Protein 2X1O (pdb70)

CATH classification: 2.60.40.10

Radius of gyration: 18.97 Å; Cα contacts (8 Å, |Δi|>4): 632; chains: 2; bounding box: 46×36×52 Å

Sequence (240 aa):
VQLQESGGGLVQAGGSLRLSCAAAGRNLRMYRMGWFRQAPGKEREFVGTMVWSSDTIYYADSVKGRFIISRDNAKNTVYLQMNSLKPEDTAVYYCAAGAGWAGTMTDYNYWGQGTQVTVSVQLQESGGGLVQAGGSLRLSCAAAGRNLRMYRMGWFRQAPGKEREFVGTMVWSSDTIYYADSVKGRFIISRDNAKNTVYLQMNSLKPEDTAVYYCAAGAGWAGTMTDYNYWGQGTQVTVS

Structure (mmCIF, N/CA/C/O backbone):
data_2X1O
#
_entry.id   2X1O
#
_cell.length_a   60.393
_cell.length_b   60.393
_cell.length_c   78.242
_cell.angle_alpha   90.00
_cell.angle_beta   90.00
_cell.angle_gamma   120.00
#
_symmetry.space_group_name_H-M   'P 31'
#
loop_
_entity.id
_entity.type
_entity.pdbx_description
1 polymer 'GELSOLIN NANOBODY'
2 water water
#
loop_
_atom_site.group_PDB
_atom_site.id
_atom_site.type_symbol
_atom_site.label_atom_id
_atom_site.label_alt_id
_atom_site.label_comp_id
_atom_site.label_asym_id
_atom_site.label_entity_id
_atom_site.label_seq_id
_atom_site.pdbx_PDB_ins_code
_atom_site.Cartn_x
_atom_site.Cartn_y
_atom_site.Cartn_z
_atom_site.occupancy
_atom_site.B_iso_or_equiv
_atom_site.auth_seq_id
_atom_site.auth_comp_id
_atom_site.auth_asym_id
_atom_site.auth_atom_id
_atom_site.pdbx_PDB_model_num
ATOM 1 N N . VAL A 1 2 ? 7.000 34.927 -1.610 1.00 14.68 2 VAL A N 1
ATOM 2 C CA . VAL A 1 2 ? 6.366 34.091 -0.553 1.00 14.47 2 VAL A CA 1
ATOM 3 C C . VAL A 1 2 ? 5.743 35.014 0.492 1.00 14.32 2 VAL A C 1
ATOM 4 O O . VAL A 1 2 ? 6.344 36.022 0.883 1.00 14.60 2 VAL A O 1
ATOM 8 N N . GLN A 1 3 ? 4.537 34.672 0.934 1.00 13.53 3 GLN A N 1
ATOM 9 C CA . GLN A 1 3 ? 3.847 35.398 2.000 1.00 13.95 3 GLN A CA 1
ATOM 10 C C . GLN A 1 3 ? 3.689 34.455 3.184 1.00 12.51 3 GLN A C 1
ATOM 11 O O . GLN A 1 3 ? 3.370 33.279 3.002 1.00 12.30 3 GLN A O 1
ATOM 17 N N . LEU A 1 4 ? 3.931 34.968 4.384 1.00 12.28 4 LEU A N 1
ATOM 18 C CA . LEU A 1 4 ? 3.953 34.141 5.593 1.00 12.16 4 LEU A CA 1
ATOM 19 C C . LEU A 1 4 ? 3.196 34.825 6.705 1.00 12.15 4 LEU A C 1
ATOM 20 O O . LEU A 1 4 ? 3.202 36.054 6.788 1.00 12.83 4 LEU A O 1
ATOM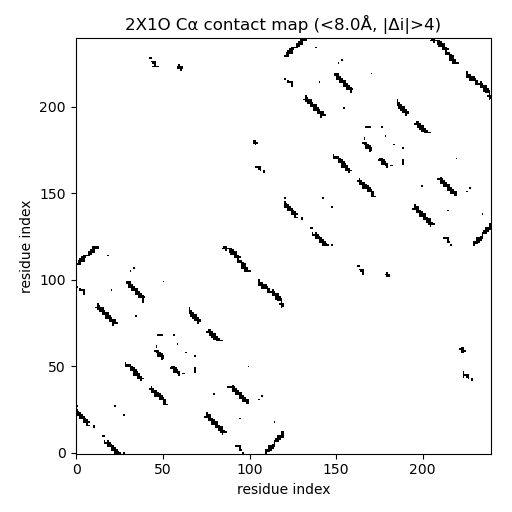 25 N N . GLN A 1 5 ? 2.565 34.034 7.570 1.00 11.42 5 GLN A N 1
ATOM 26 C CA . GLN A 1 5 ? 1.925 34.575 8.764 1.00 12.47 5 GLN A CA 1
ATOM 27 C C . GLN A 1 5 ? 1.987 33.585 9.908 1.00 12.07 5 GLN A C 1
ATOM 28 O O . GLN A 1 5 ? 1.536 32.446 9.784 1.00 12.63 5 GLN A O 1
ATOM 34 N N . GLU A 1 6 ? 2.545 34.033 11.026 1.00 11.59 6 GLU A N 1
ATOM 35 C CA . GLU A 1 6 ? 2.660 33.218 12.230 1.00 12.02 6 GLU A CA 1
ATOM 36 C C . GLU A 1 6 ? 1.449 33.422 13.126 1.00 12.23 6 GLU A C 1
ATOM 37 O O . GLU A 1 6 ? 0.832 34.495 13.136 1.00 12.97 6 GLU A O 1
ATOM 43 N N . SER A 1 7 ? 1.149 32.403 13.919 1.00 12.19 7 SER A N 1
ATOM 44 C CA . SER A 1 7 ? 0.097 32.481 14.918 1.00 12.71 7 SER A CA 1
ATOM 45 C C . SER A 1 7 ? 0.399 31.517 16.043 1.00 12.11 7 SER A C 1
ATOM 46 O O . SER A 1 7 ? 1.261 30.644 15.913 1.00 12.23 7 SER A O 1
ATOM 49 N N . GLY A 1 8 ? -0.292 31.695 17.164 1.00 12.05 8 GLY A N 1
ATOM 50 C CA . GLY A 1 8 ? -0.213 30.742 18.263 1.00 12.57 8 GLY A CA 1
ATOM 51 C C . GLY A 1 8 ? 0.494 31.254 19.500 1.00 12.72 8 GLY A C 1
ATOM 52 O O . GLY A 1 8 ? 0.524 30.575 20.523 1.00 13.41 8 GLY A O 1
ATOM 53 N N . GLY A 1 9 ? 1.053 32.456 19.422 1.00 12.66 9 GLY A N 1
ATOM 54 C CA . GLY A 1 9 ? 1.768 33.035 20.549 1.00 12.94 9 GLY A CA 1
ATOM 55 C C . GLY A 1 9 ? 0.875 33.313 21.746 1.00 13.22 9 GLY A C 1
ATOM 56 O O . GLY A 1 9 ? -0.348 33.456 21.619 1.00 14.56 9 GLY A O 1
ATOM 57 N N . GLY A 1 10 ? 1.490 33.386 22.916 1.00 12.33 10 GLY A N 1
ATOM 58 C CA . GLY A 1 10 ? 0.780 33.727 24.140 1.00 13.29 10 GLY A CA 1
ATOM 59 C C . GLY A 1 10 ? 1.660 33.590 25.355 1.00 13.30 10 GLY A C 1
ATOM 60 O O . GLY A 1 10 ? 2.887 33.515 25.251 1.00 12.60 10 GLY A O 1
ATOM 61 N N . LEU A 1 11 ? 1.014 33.563 26.510 1.00 13.69 11 LEU A N 1
ATOM 62 C CA . LEU A 1 11 ? 1.691 33.464 27.780 1.00 14.39 11 LEU A CA 1
ATOM 63 C C . LEU A 1 11 ? 1.616 32.020 28.264 1.00 15.22 11 LEU A C 1
ATOM 64 O O . LEU A 1 11 ? 0.527 31.444 28.331 1.00 16.73 11 LEU A O 1
ATOM 69 N N . VAL A 1 12 ? 2.763 31.445 28.610 1.00 16.03 12 VAL A N 1
ATOM 70 C CA . VAL A 1 12 ? 2.829 30.057 29.066 1.00 17.85 12 VAL A CA 1
ATOM 71 C C . VAL A 1 12 ? 3.759 29.953 30.271 1.00 18.03 12 VAL A C 1
ATOM 72 O O . VAL A 1 12 ? 4.674 30.761 30.424 1.00 17.98 12 VAL A O 1
ATOM 76 N N . GLN A 1 13 ? 3.520 28.969 31.136 1.00 18.73 13 GLN A N 1
ATOM 77 C CA . GLN A 1 13 ? 4.385 28.763 32.298 1.00 20.37 13 GLN A CA 1
ATOM 78 C C . GLN A 1 13 ? 5.616 27.909 31.962 1.00 19.66 13 GLN A C 1
ATOM 79 O O . GLN A 1 13 ? 5.574 27.059 31.066 1.00 19.26 13 GLN A O 1
ATOM 85 N N . ALA A 1 14 ? 6.712 28.155 32.680 1.00 19.84 14 ALA A N 1
ATOM 86 C CA . ALA A 1 14 ? 7.930 27.360 32.551 1.00 20.26 14 ALA A CA 1
ATOM 87 C C . ALA A 1 14 ? 7.603 25.881 32.706 1.00 20.37 14 ALA A C 1
ATOM 88 O O . ALA A 1 14 ? 6.800 25.496 33.569 1.00 20.68 14 ALA A O 1
ATOM 90 N N . GLY A 1 15 ? 8.211 25.071 31.844 1.00 20.14 15 GLY A N 1
ATOM 91 C CA . GLY A 1 15 ? 7.985 23.635 31.826 1.00 20.49 15 GLY A CA 1
ATOM 92 C C . GLY A 1 15 ? 6.844 23.245 30.914 1.00 20.21 15 GLY A C 1
ATOM 93 O O . GLY A 1 15 ? 6.671 22.069 30.606 1.00 20.75 15 GLY A O 1
ATOM 94 N N . GLY A 1 16 ? 6.068 24.235 30.471 1.00 20.09 16 GLY A N 1
ATOM 95 C CA . GLY A 1 16 ? 4.906 23.996 29.620 1.00 19.84 16 GLY A CA 1
ATOM 96 C C . GLY A 1 16 ? 5.233 23.771 28.153 1.00 19.44 16 GLY A C 1
ATOM 97 O O . GLY A 1 16 ? 6.393 23.619 27.772 1.00 20.14 16 GLY A O 1
ATOM 98 N N . SER A 1 17 ? 4.190 23.761 27.330 1.00 18.95 17 SER A N 1
ATOM 99 C CA . SER A 1 17 ? 4.338 23.566 25.894 1.00 18.32 17 SER A CA 1
ATOM 100 C C . SER A 1 17 ? 3.396 24.499 25.135 1.00 17.46 17 SER A C 1
ATOM 101 O O . SER A 1 17 ? 2.385 24.955 25.670 1.00 17.39 17 SER A O 1
ATOM 104 N N . LEU A 1 18 ? 3.749 24.789 23.888 1.00 15.69 18 LEU A N 1
ATOM 105 C CA . LEU A 1 18 ? 2.949 25.667 23.046 1.00 15.73 18 LEU A CA 1
ATOM 106 C C . LEU A 1 18 ? 3.283 25.356 21.602 1.00 15.17 18 LEU A C 1
ATOM 107 O O . LEU A 1 18 ? 4.442 25.114 21.290 1.00 16.02 18 LEU A O 1
ATOM 112 N N . ARG A 1 19 ? 2.287 25.370 20.725 1.00 14.31 19 ARG A N 1
ATOM 113 C CA . ARG A 1 19 ? 2.526 25.145 19.299 1.00 14.46 19 ARG A CA 1
ATOM 114 C C . ARG A 1 19 ? 2.288 26.420 18.491 1.00 13.67 19 ARG A C 1
ATOM 115 O O . ARG A 1 19 ? 1.194 26.984 18.536 1.00 14.14 19 ARG A O 1
ATOM 123 N N . LEU A 1 20 ? 3.305 26.849 17.737 1.00 12.56 20 LEU A N 1
ATOM 124 C CA . LEU A 1 20 ? 3.173 27.981 16.813 1.00 12.09 20 LEU A CA 1
ATOM 125 C C . LEU A 1 20 ? 2.937 27.441 15.414 1.00 11.87 20 LEU A C 1
ATOM 126 O O . LEU A 1 20 ? 3.405 26.348 15.078 1.00 12.63 20 LEU A O 1
ATOM 131 N N . SER A 1 21 ? 2.217 28.209 14.598 1.00 11.97 21 SER A N 1
ATOM 132 C CA . SER A 1 21 ? 2.010 27.835 13.212 1.00 13.16 21 SER A CA 1
ATOM 133 C C . SER A 1 21 ? 2.507 28.939 12.297 1.00 12.54 21 SER A C 1
ATOM 134 O O . SER A 1 21 ? 2.507 30.117 12.671 1.00 12.50 21 SER A O 1
ATOM 137 N N . CYS A 1 22 ? 2.916 28.550 11.102 1.00 12.57 22 CYS A N 1
ATOM 138 C CA . CYS A 1 22 ? 3.327 29.500 10.082 1.00 12.10 22 CYS A CA 1
ATOM 139 C C . CYS A 1 22 ? 2.655 29.076 8.779 1.00 11.61 22 CYS A C 1
ATOM 140 O O . CYS A 1 22 ? 3.030 28.061 8.202 1.00 12.35 22 CYS A O 1
ATOM 143 N N . ALA A 1 23 ? 1.652 29.836 8.343 1.00 11.37 23 ALA A N 1
ATOM 144 C CA . ALA A 1 23 ? 0.983 29.562 7.073 1.00 11.70 23 ALA A CA 1
ATOM 145 C C . ALA A 1 23 ? 1.735 30.297 5.972 1.00 11.89 23 ALA A C 1
ATOM 146 O O . ALA A 1 23 ? 2.150 31.441 6.167 1.00 11.74 23 ALA A O 1
ATOM 148 N N . ALA A 1 24 ? 1.912 29.642 4.830 1.00 11.58 24 ALA A N 1
ATOM 149 C CA . ALA A 1 24 ? 2.765 30.151 3.771 1.00 11.75 24 ALA A CA 1
ATOM 150 C C . ALA A 1 24 ? 2.077 30.022 2.428 1.00 12.13 24 ALA A C 1
ATOM 151 O O . ALA A 1 24 ? 1.387 29.027 2.172 1.00 12.08 24 ALA A O 1
ATOM 153 N N . ALA A 1 25 ? 2.268 31.025 1.577 1.00 12.70 25 ALA A N 1
ATOM 154 C CA . ALA A 1 25 ? 1.804 30.968 0.197 1.00 13.11 25 ALA A CA 1
ATOM 155 C C . ALA A 1 25 ? 2.907 31.486 -0.707 1.00 14.64 25 ALA A C 1
ATOM 156 O O . ALA A 1 25 ? 3.677 32.364 -0.317 1.00 16.34 25 ALA A O 1
ATOM 158 N N . GLY A 1 26 ? 2.997 30.960 -1.920 1.00 15.36 26 GLY A N 1
ATOM 159 C CA . GLY A 1 26 ? 3.903 31.554 -2.880 1.00 16.97 26 GLY A CA 1
ATOM 160 C C . GLY A 1 26 ? 4.103 30.697 -4.087 1.00 18.11 26 GLY A C 1
ATOM 161 O O . GLY A 1 26 ? 3.851 29.493 -4.050 1.00 18.13 26 GLY A O 1
ATOM 162 N N . ARG A 1 27 ? 4.555 31.341 -5.163 1.00 19.16 27 ARG A N 1
ATOM 163 C CA . ARG A 1 27 ? 4.956 30.636 -6.370 1.00 20.30 27 ARG A CA 1
ATOM 164 C C . ARG A 1 27 ? 6.161 29.797 -6.003 1.00 19.40 27 ARG A C 1
ATOM 165 O O . ARG A 1 27 ? 7.136 30.307 -5.422 1.00 19.55 27 ARG A O 1
ATOM 173 N N . ASN A 1 28 ? 6.070 28.506 -6.308 1.00 18.49 28 ASN A N 1
ATOM 174 C CA . ASN A 1 28 ? 7.152 27.555 -6.093 1.00 18.03 28 ASN A CA 1
ATOM 175 C C . ASN A 1 28 ? 7.542 27.453 -4.626 1.00 17.16 28 ASN A C 1
ATOM 176 O O . ASN A 1 28 ? 8.714 27.286 -4.300 1.00 16.21 28 ASN A O 1
ATOM 181 N N . LEU A 1 29 ? 6.543 27.520 -3.745 1.00 16.62 29 LEU A N 1
ATOM 182 C CA . LEU A 1 29 ? 6.773 27.471 -2.303 1.00 16.41 29 LEU A CA 1
ATOM 183 C C . LEU A 1 29 ? 7.670 26.307 -1.876 1.00 16.78 29 LEU A C 1
ATOM 184 O O . LEU A 1 29 ? 8.530 26.460 -1.002 1.00 15.83 29 LEU A O 1
ATOM 189 N N . ARG A 1 30 ? 7.477 25.141 -2.492 1.00 17.17 30 ARG A N 1
ATOM 190 C CA . ARG A 1 30 ? 8.189 23.941 -2.060 1.00 18.48 30 ARG A CA 1
ATOM 191 C C . ARG A 1 30 ? 9.666 23.901 -2.463 1.00 18.23 30 ARG A C 1
ATOM 192 O O . ARG A 1 30 ? 10.402 23.006 -2.062 1.00 18.70 30 ARG A O 1
ATOM 200 N N . MET A 1 31 ? 10.099 24.910 -3.214 1.00 18.12 31 MET A N 1
ATOM 201 C CA . MET A 1 31 ? 11.511 25.100 -3.526 1.00 19.37 31 MET A CA 1
ATOM 202 C C . MET A 1 31 ? 12.223 25.997 -2.505 1.00 17.33 31 MET A C 1
ATOM 203 O O . MET A 1 31 ? 13.435 26.224 -2.608 1.00 18.41 31 MET A O 1
ATOM 208 N N . TYR A 1 32 ? 11.471 26.504 -1.528 1.00 15.66 32 TYR A N 1
ATOM 209 C CA . TYR A 1 32 ? 12.030 27.371 -0.491 1.00 14.38 32 TYR A CA 1
ATOM 210 C C . TYR A 1 32 ? 12.350 26.565 0.752 1.00 14.12 32 TYR A C 1
ATOM 211 O O . TYR A 1 32 ? 11.602 25.670 1.139 1.00 14.58 32 TYR A O 1
ATOM 220 N N . ARG A 1 33 ? 13.464 26.906 1.378 1.00 13.42 33 ARG A N 1
ATOM 221 C CA . ARG A 1 33 ? 13.767 26.458 2.722 1.00 13.62 33 ARG A CA 1
ATOM 222 C C . ARG A 1 33 ? 13.056 27.383 3.705 1.00 13.00 33 ARG A C 1
ATOM 223 O O . ARG A 1 33 ? 13.053 28.611 3.528 1.00 12.29 33 ARG A O 1
ATOM 231 N N . MET A 1 34 ? 12.440 26.790 4.721 1.00 12.18 34 MET A N 1
ATOM 232 C CA . MET A 1 34 ? 11.683 27.521 5.725 1.00 12.59 34 MET A CA 1
ATOM 233 C C . MET A 1 34 ? 12.475 27.553 7.010 1.00 12.47 34 MET A C 1
ATOM 234 O O . MET A 1 34 ? 13.102 26.566 7.394 1.00 13.65 34 MET A O 1
ATOM 239 N N . GLY A 1 35 ? 12.478 28.693 7.678 1.00 11.44 35 GLY A N 1
ATOM 240 C CA . GLY A 1 35 ? 13.174 28.827 8.935 1.00 11.43 35 GLY A CA 1
ATOM 241 C C . GLY A 1 35 ? 12.315 29.440 10.023 1.00 10.93 35 GLY A C 1
ATOM 242 O O . GLY A 1 35 ? 11.423 30.243 9.746 1.00 12.17 35 GLY A O 1
ATOM 243 N N . TRP A 1 36 ? 12.579 29.045 11.259 1.00 10.51 36 TRP A N 1
ATOM 244 C CA . TRP A 1 36 ? 12.064 29.738 12.432 1.00 10.05 36 TRP A CA 1
ATOM 245 C C . TRP A 1 36 ? 13.215 30.496 13.060 1.00 9.77 36 TRP A C 1
ATOM 246 O O . TRP A 1 36 ? 14.350 29.970 13.162 1.00 9.81 36 TRP A O 1
ATOM 257 N N . PHE A 1 37 ? 12.910 31.727 13.478 1.00 9.34 37 PHE A N 1
ATOM 258 C CA . PHE A 1 37 ? 13.851 32.641 14.124 1.00 9.18 37 PHE A CA 1
ATOM 259 C C . PHE A 1 37 ? 13.175 33.237 15.345 1.00 9.60 37 PHE A C 1
ATOM 260 O O . PHE A 1 37 ? 11.954 33.147 15.476 1.00 9.56 37 PHE A O 1
ATOM 268 N N . ARG A 1 38 ? 13.930 33.859 16.233 1.00 9.83 38 ARG A N 1
ATOM 269 C CA . ARG A 1 38 ? 13.324 34.534 17.373 1.00 10.27 38 ARG A CA 1
ATOM 270 C C . ARG A 1 38 ? 14.157 35.705 17.827 1.00 10.63 38 ARG A C 1
ATOM 271 O O . ARG A 1 38 ? 15.374 35.720 17.648 1.00 10.48 38 ARG A O 1
ATOM 279 N N . GLN A 1 39 ? 13.492 36.695 18.399 1.00 10.47 39 GLN A N 1
ATOM 280 C CA . GLN A 1 39 ? 14.179 37.842 18.975 1.00 10.86 39 GLN A CA 1
ATOM 281 C C . GLN A 1 39 ? 13.626 38.123 20.362 1.00 11.48 39 GLN A C 1
ATOM 282 O O . GLN A 1 39 ? 12.452 38.495 20.510 1.00 11.94 39 GLN A O 1
ATOM 288 N N . ALA A 1 40 ? 14.467 37.921 21.371 1.00 12.19 40 ALA A N 1
ATOM 289 C CA . ALA A 1 40 ? 14.129 38.289 22.744 1.00 13.39 40 ALA A CA 1
ATOM 290 C C . ALA A 1 40 ? 14.228 39.812 22.884 1.00 14.70 40 ALA A C 1
ATOM 291 O O . ALA A 1 40 ? 15.013 40.437 22.178 1.00 15.38 40 ALA A O 1
ATOM 293 N N . PRO A 1 41 ? 13.432 40.425 23.778 1.00 16.20 41 PRO A N 1
ATOM 294 C CA . PRO A 1 41 ? 13.455 41.887 23.907 1.00 17.43 41 PRO A CA 1
ATOM 295 C C . PRO A 1 41 ? 14.853 42.408 24.204 1.00 18.43 41 PRO A C 1
ATOM 296 O O . PRO A 1 41 ? 15.510 41.924 25.130 1.00 19.17 41 PRO A O 1
ATOM 300 N N . GLY A 1 42 ? 15.309 43.348 23.380 1.00 19.27 42 GLY A N 1
ATOM 301 C CA . GLY A 1 42 ? 16.622 43.968 23.557 1.00 19.62 42 GLY A CA 1
ATOM 302 C C . GLY A 1 42 ? 17.807 43.166 23.044 1.00 19.34 42 GLY A C 1
ATOM 303 O O . GLY A 1 42 ? 18.948 43.627 23.140 1.00 20.34 42 GLY A O 1
ATOM 304 N N . LYS A 1 43 ? 17.547 41.977 22.495 1.00 18.08 43 LYS A N 1
ATOM 305 C CA . LYS A 1 43 ? 18.603 41.085 22.009 1.00 17.31 43 LYS A CA 1
ATOM 306 C C . LYS A 1 43 ? 18.603 40.972 20.485 1.00 15.40 43 LYS A C 1
ATOM 307 O O . LYS A 1 43 ? 17.658 41.386 19.815 1.00 15.09 43 LYS A O 1
ATOM 313 N N . GLU A 1 44 ? 19.686 40.428 19.946 1.00 13.75 44 GLU A N 1
ATOM 314 C CA . GLU A 1 44 ? 19.772 40.119 18.526 1.00 12.83 44 GLU A CA 1
ATOM 315 C C . GLU A 1 44 ? 18.847 38.966 18.160 1.00 12.14 44 GLU A C 1
ATOM 316 O O . GLU A 1 44 ? 18.637 38.054 18.953 1.00 12.80 44 GLU A O 1
ATOM 322 N N . ARG A 1 45 ? 18.286 39.035 16.964 1.00 10.98 45 ARG A N 1
ATOM 323 C CA . ARG A 1 45 ? 17.470 37.948 16.450 1.00 11.39 45 ARG A CA 1
ATOM 324 C C . ARG A 1 45 ? 18.384 36.759 16.215 1.00 11.63 45 ARG A C 1
ATOM 325 O O . ARG A 1 45 ? 19.567 36.925 15.874 1.00 11.87 45 ARG A O 1
ATOM 333 N N . GLU A 1 46 ? 17.858 35.558 16.408 1.00 11.49 46 GLU A N 1
ATOM 334 C CA . GLU A 1 46 ? 18.660 34.360 16.236 1.00 12.48 46 GLU A CA 1
ATOM 335 C C . GLU A 1 46 ? 17.872 33.250 15.555 1.00 11.93 46 GLU A C 1
ATOM 336 O O . GLU A 1 46 ? 16.650 33.199 15.596 1.00 11.27 46 GLU A O 1
ATOM 342 N N . PHE A 1 47 ? 18.600 32.352 14.925 1.00 11.73 47 PHE A N 1
ATOM 343 C CA . PHE A 1 47 ? 18.055 31.177 14.302 1.00 13.01 47 PHE A CA 1
ATOM 344 C C . PHE A 1 47 ? 17.500 30.193 15.348 1.00 12.81 47 PHE A C 1
ATOM 345 O O . PHE A 1 47 ? 18.069 30.032 16.439 1.00 13.52 47 PHE A O 1
ATOM 353 N N . VAL A 1 48 ? 16.388 29.549 14.999 1.00 12.38 48 VAL A N 1
ATOM 354 C CA . VAL A 1 48 ? 15.772 28.500 15.826 1.00 12.20 48 VAL A CA 1
ATOM 355 C C . VAL A 1 48 ? 15.863 27.142 15.129 1.00 11.54 48 VAL A C 1
ATOM 356 O O . VAL A 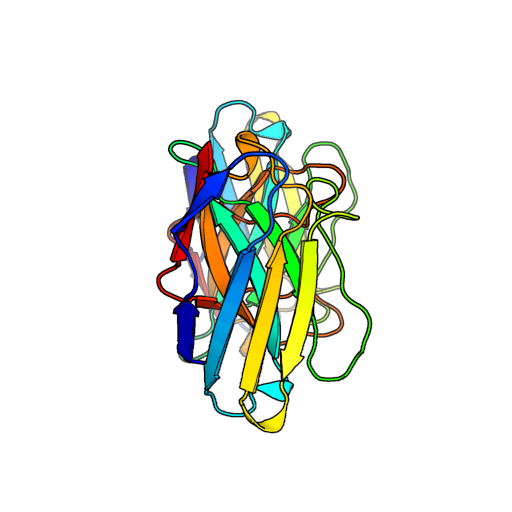1 48 ? 16.364 26.168 15.710 1.00 11.70 48 VAL A O 1
ATOM 360 N N . GLY A 1 49 ? 15.412 27.069 13.885 1.00 10.75 49 GLY A N 1
ATOM 361 C CA . GLY A 1 49 ? 15.508 25.811 13.147 1.00 11.34 49 GLY A CA 1
ATOM 362 C C . GLY A 1 49 ? 15.087 25.984 11.710 1.00 11.78 49 GLY A C 1
ATOM 363 O O . GLY A 1 49 ? 14.533 27.026 11.339 1.00 11.40 49 GLY A O 1
ATOM 364 N N . THR A 1 50 ? 15.348 24.971 10.891 1.00 12.59 50 THR A N 1
ATOM 365 C CA . THR A 1 50 ? 15.060 25.022 9.468 1.00 13.82 50 THR A CA 1
ATOM 366 C C . THR A 1 50 ? 14.576 23.682 8.912 1.00 14.42 50 THR A C 1
ATOM 367 O O . THR A 1 50 ? 14.981 22.598 9.373 1.00 14.34 50 THR A O 1
ATOM 371 N N . MET A 1 51 ? 13.698 23.774 7.925 1.00 15.08 51 MET A N 1
ATOM 372 C CA . MET A 1 51 ? 13.209 22.599 7.220 1.00 17.72 51 MET A CA 1
ATOM 373 C C . MET A 1 51 ? 13.120 22.874 5.726 1.00 16.90 51 MET A C 1
ATOM 374 O O . MET A 1 51 ? 13.035 24.030 5.301 1.00 15.65 51 MET A O 1
ATOM 379 N N . VAL A 1 52 ? 13.172 21.812 4.930 1.00 17.23 52 VAL A N 1
ATOM 380 C CA . VAL A 1 52 ? 12.833 21.886 3.512 1.00 18.89 52 VAL A CA 1
ATOM 381 C C . VAL A 1 52 ? 11.638 20.987 3.252 1.00 19.05 52 VAL A C 1
ATOM 382 O O . VAL A 1 52 ? 11.467 19.959 3.920 1.00 19.70 52 VAL A O 1
ATOM 386 N N . TRP A 1 53 ? 10.798 21.384 2.302 1.00 19.52 53 TRP A N 1
ATOM 387 C CA . TRP A 1 53 ? 9.559 20.667 2.012 1.00 20.28 53 TRP A CA 1
ATOM 388 C C . TRP A 1 53 ? 9.802 19.252 1.457 1.00 21.66 53 TRP A C 1
ATOM 389 O O . TRP A 1 53 ? 8.908 18.409 1.499 1.00 22.38 53 TRP A O 1
ATOM 400 N N . SER A 1 54 ? 11.022 18.998 0.993 1.00 22.87 54 SER A N 1
ATOM 401 C CA . SER A 1 54 ? 11.372 17.756 0.295 1.00 24.74 54 SER A CA 1
ATOM 402 C C . SER A 1 54 ? 12.005 16.688 1.195 1.00 25.41 54 SER A C 1
ATOM 403 O O . SER A 1 54 ? 12.304 15.577 0.738 1.00 26.16 54 SER A O 1
ATOM 406 N N . SER A 1 55 ? 12.204 17.023 2.466 1.00 25.97 55 SER A N 1
ATOM 407 C CA . SER A 1 55 ? 12.931 16.162 3.392 1.00 26.28 55 SER A CA 1
ATOM 408 C C . SER A 1 55 ? 12.269 16.130 4.763 1.00 26.26 55 SER A C 1
ATOM 409 O O . SER A 1 55 ? 11.551 17.062 5.142 1.00 26.12 55 SER A O 1
ATOM 412 N N . ASP A 1 56 ? 12.524 15.054 5.504 1.00 26.13 56 ASP A N 1
ATOM 413 C CA . ASP A 1 56 ? 12.024 14.908 6.866 1.00 26.52 56 ASP A CA 1
ATOM 414 C C . ASP A 1 56 ? 13.016 15.453 7.896 1.00 26.11 56 ASP A C 1
ATOM 415 O O . ASP A 1 56 ? 12.658 15.631 9.065 1.00 26.56 56 ASP A O 1
ATOM 420 N N . THR A 1 57 ? 14.254 15.702 7.460 1.00 25.69 57 THR A N 1
ATOM 421 C CA . THR A 1 57 ? 15.329 16.128 8.356 1.00 25.27 57 THR A CA 1
ATOM 422 C C . THR A 1 57 ? 15.326 17.630 8.619 1.00 23.99 57 THR A C 1
ATOM 423 O O . THR A 1 57 ? 15.326 18.456 7.702 1.00 23.73 57 THR A O 1
ATOM 427 N N . ILE A 1 58 ? 15.316 17.951 9.901 1.00 22.44 58 ILE A N 1
ATOM 428 C CA . ILE A 1 58 ? 15.264 19.324 10.367 1.00 21.14 58 ILE A CA 1
ATOM 429 C C . ILE A 1 58 ? 16.581 19.633 11.056 1.00 20.41 58 ILE A C 1
ATOM 430 O O . ILE A 1 58 ? 17.168 18.754 11.692 1.00 20.30 58 ILE A O 1
ATOM 435 N N . TYR A 1 59 ? 17.056 20.871 10.920 1.00 18.89 59 TYR A N 1
ATOM 436 C CA . TYR A 1 59 ? 18.216 21.321 11.679 1.00 18.24 59 TYR A CA 1
ATOM 437 C C . TYR A 1 59 ? 17.795 22.340 12.740 1.00 17.07 59 TYR A C 1
ATOM 438 O O . TYR A 1 59 ? 16.967 23.216 12.471 1.00 16.34 59 TYR A O 1
ATOM 447 N N . TYR A 1 60 ? 18.361 22.215 13.935 1.00 15.75 60 TYR A N 1
ATOM 448 C CA . TYR A 1 60 ? 18.009 23.059 15.074 1.00 15.31 60 TYR A CA 1
ATOM 449 C C . TYR A 1 60 ? 19.215 23.770 15.646 1.00 15.65 60 TYR A C 1
ATOM 450 O O . TYR A 1 60 ? 20.314 23.203 15.705 1.00 15.86 60 TYR A O 1
ATOM 459 N N . ALA A 1 61 ? 18.999 24.991 16.119 1.00 15.24 61 ALA A N 1
ATOM 460 C CA . ALA A 1 61 ? 19.946 25.664 17.002 1.00 15.68 61 ALA A CA 1
ATOM 461 C C . ALA A 1 61 ? 20.161 24.817 18.254 1.00 16.47 61 ALA A C 1
ATOM 462 O O . ALA A 1 61 ? 19.207 24.215 18.758 1.00 15.59 61 ALA A O 1
ATOM 464 N N . ASP A 1 62 ? 21.393 24.790 18.768 1.00 17.34 62 ASP A N 1
ATOM 465 C CA . ASP A 1 62 ? 21.693 24.051 20.007 1.00 18.98 62 ASP A CA 1
ATOM 466 C C . ASP A 1 62 ? 20.840 24.530 21.177 1.00 19.19 62 ASP A C 1
ATOM 467 O O . ASP A 1 62 ? 20.521 23.748 22.067 1.00 20.17 62 ASP A O 1
ATOM 472 N N . SER A 1 63 ? 20.492 25.816 21.167 1.00 18.71 63 SER A N 1
ATOM 473 C CA . SER A 1 63 ? 19.683 26.435 22.223 1.00 18.47 63 SER A CA 1
ATOM 474 C C . SER A 1 63 ? 18.306 25.794 22.378 1.00 17.41 63 SER A C 1
ATOM 475 O O . SER A 1 63 ? 17.719 25.874 23.454 1.00 17.83 63 SER A O 1
ATOM 478 N N . VAL A 1 64 ? 17.802 25.159 21.317 1.00 16.12 64 VAL A N 1
ATOM 479 C CA . VAL A 1 64 ? 16.453 24.566 21.340 1.00 15.19 64 VAL A CA 1
ATOM 480 C C . VAL A 1 64 ? 16.426 23.082 20.965 1.00 15.37 64 VAL A C 1
ATOM 481 O O . VAL A 1 64 ? 15.384 22.428 21.075 1.00 15.01 64 VAL A O 1
ATOM 485 N N . LYS A 1 65 ? 17.556 22.559 20.489 1.00 15.83 65 LYS A N 1
ATOM 486 C CA . LYS A 1 65 ? 17.613 21.167 20.048 1.00 16.53 65 LYS A CA 1
ATOM 487 C C . LYS A 1 65 ? 17.237 20.245 21.203 1.00 15.73 65 LYS A C 1
ATOM 488 O O . LYS A 1 65 ? 17.739 20.386 22.321 1.00 16.10 65 LYS A O 1
ATOM 494 N N . GLY A 1 66 ? 16.316 19.333 20.927 1.00 15.05 66 GLY A N 1
ATOM 495 C CA . GLY A 1 66 ? 15.832 18.425 21.964 1.00 15.55 66 GLY A CA 1
ATOM 496 C C . GLY A 1 66 ? 14.625 18.937 22.721 1.00 15.69 66 GLY A C 1
ATOM 497 O O . GLY A 1 66 ? 14.056 18.213 23.541 1.00 16.57 66 GLY A O 1
ATOM 498 N N . ARG A 1 67 ? 14.225 20.186 22.459 1.00 15.21 67 ARG A N 1
ATOM 499 C CA . ARG A 1 67 ? 13.073 20.789 23.126 1.00 15.09 67 ARG A CA 1
ATOM 500 C C . ARG A 1 67 ? 11.995 21.232 22.142 1.00 14.34 67 ARG A C 1
ATOM 501 O O . ARG A 1 67 ? 10.817 21.025 22.391 1.00 15.07 67 ARG A O 1
ATOM 509 N N . PHE A 1 68 ? 12.400 21.869 21.044 1.00 13.67 68 PHE A N 1
ATOM 510 C CA . PHE A 1 68 ? 11.454 22.366 20.037 1.00 13.08 68 PHE A CA 1
ATOM 511 C C . PHE A 1 68 ? 11.472 21.437 18.826 1.00 13.12 68 PHE A C 1
ATOM 512 O O . PHE A 1 68 ? 12.538 20.904 18.469 1.00 13.91 68 PHE A O 1
ATOM 520 N N . ILE A 1 69 ? 10.307 21.256 18.205 1.00 12.57 69 ILE A N 1
ATOM 521 C CA . ILE A 1 69 ? 10.152 20.384 17.045 1.00 12.87 69 ILE A CA 1
ATOM 522 C C . ILE A 1 69 ? 9.447 21.108 15.908 1.00 12.58 69 ILE A C 1
ATOM 523 O O . ILE A 1 69 ? 8.371 21.684 16.099 1.00 13.51 69 ILE A O 1
ATOM 528 N N . ILE A 1 70 ? 10.053 21.068 14.725 1.00 12.11 70 ILE A N 1
ATOM 529 C CA . ILE A 1 70 ? 9.423 21.593 13.525 1.00 13.24 70 ILE A CA 1
ATOM 530 C C . ILE A 1 70 ? 8.726 20.459 12.780 1.00 13.89 70 ILE A C 1
ATOM 531 O O . ILE A 1 70 ? 9.313 19.408 12.565 1.00 14.37 70 ILE A O 1
ATOM 536 N N . SER A 1 71 ? 7.479 20.686 12.390 1.00 14.32 71 SER A N 1
ATOM 537 C CA . SER A 1 71 ? 6.753 19.733 11.559 1.00 15.47 71 SER A CA 1
ATOM 538 C C . SER A 1 71 ? 5.945 20.512 10.530 1.00 16.11 71 SER A C 1
ATOM 539 O O . SER A 1 71 ? 6.002 21.750 10.496 1.00 14.80 71 SER A O 1
ATOM 542 N N . ARG A 1 72 ? 5.193 19.814 9.690 1.00 16.67 72 ARG A N 1
ATOM 543 C CA . ARG A 1 72 ? 4.409 20.504 8.677 1.00 18.25 72 ARG A CA 1
ATOM 544 C C . ARG A 1 72 ? 3.094 19.800 8.394 1.00 18.31 72 ARG A C 1
ATOM 545 O O . ARG A 1 72 ? 2.953 18.597 8.646 1.00 19.57 72 ARG A O 1
ATOM 553 N N . ASP A 1 73 ? 2.128 20.560 7.895 1.00 18.51 73 ASP A N 1
ATOM 554 C CA . ASP A 1 73 ? 0.930 19.984 7.303 1.00 19.11 73 ASP A CA 1
ATOM 555 C C . ASP A 1 73 ? 0.957 20.379 5.837 1.00 18.89 73 ASP A C 1
ATOM 556 O O . ASP A 1 73 ? 0.722 21.538 5.502 1.00 18.24 73 ASP A O 1
ATOM 561 N N . ASN A 1 74 ? 1.249 19.410 4.970 1.00 19.27 74 ASN A N 1
ATOM 562 C CA . ASN A 1 74 ? 1.393 19.665 3.538 1.00 20.03 74 ASN A CA 1
ATOM 563 C C . ASN A 1 74 ? 0.170 20.275 2.870 1.00 19.94 74 ASN A C 1
ATOM 564 O O . ASN A 1 74 ? 0.290 21.267 2.153 1.00 19.75 74 ASN A O 1
ATOM 569 N N . ALA A 1 75 ? -1.003 19.691 3.119 1.00 19.96 75 ALA A N 1
ATOM 570 C CA . ALA A 1 75 ? -2.228 20.143 2.469 1.00 20.15 75 ALA A CA 1
ATOM 571 C C . ALA A 1 75 ? -2.581 21.582 2.835 1.00 19.93 75 ALA A C 1
ATOM 572 O O . ALA A 1 75 ? -3.251 22.279 2.064 1.00 20.24 75 ALA A O 1
ATOM 574 N N . LYS A 1 76 ? -2.119 22.019 4.007 1.00 19.24 76 LYS A N 1
ATOM 575 C CA . LYS A 1 76 ? -2.434 23.343 4.536 1.00 18.91 76 LYS A CA 1
ATOM 576 C C . LYS A 1 76 ? -1.291 24.341 4.346 1.00 17.60 76 LYS A C 1
ATOM 577 O O . LYS A 1 76 ? -1.422 25.495 4.752 1.00 17.17 76 LYS A O 1
ATOM 583 N N . ASN A 1 77 ? -0.194 23.899 3.729 1.00 15.89 77 ASN A N 1
ATOM 584 C CA . ASN A 1 77 ? 1.012 24.727 3.547 1.00 15.25 77 ASN A CA 1
ATOM 585 C C . ASN A 1 77 ? 1.400 25.426 4.841 1.00 14.80 77 ASN A C 1
ATOM 586 O O . ASN A 1 77 ? 1.682 26.633 4.867 1.00 14.67 77 ASN A O 1
ATOM 591 N N . THR A 1 78 ? 1.398 24.660 5.923 1.00 14.45 78 THR A N 1
ATOM 592 C CA . THR A 1 78 ? 1.663 25.215 7.233 1.00 14.76 78 THR A CA 1
ATOM 593 C C . THR A 1 78 ? 2.842 24.518 7.883 1.00 14.35 78 THR A C 1
ATOM 594 O O . THR A 1 78 ? 2.943 23.287 7.847 1.00 14.60 78 THR A O 1
ATOM 598 N N . VAL A 1 79 ? 3.747 25.313 8.455 1.00 13.67 79 VAL A N 1
ATOM 599 C CA . VAL A 1 79 ? 4.879 24.788 9.218 1.00 14.02 79 VAL A CA 1
ATOM 600 C C . VAL A 1 79 ? 4.621 25.073 10.694 1.00 13.89 79 VAL A C 1
ATOM 601 O O . VAL A 1 79 ? 4.179 26.166 11.055 1.00 14.61 79 VAL A O 1
ATOM 605 N N . TYR A 1 80 ? 4.882 24.090 11.545 1.00 13.45 80 TYR A N 1
ATOM 606 C CA . TYR A 1 80 ? 4.660 24.250 12.985 1.00 13.79 80 TYR A CA 1
ATOM 607 C C . TYR A 1 80 ? 5.965 24.303 13.748 1.00 13.52 80 TYR A C 1
ATOM 608 O O . TYR A 1 80 ? 6.963 23.722 13.323 1.00 13.84 80 TYR A O 1
ATOM 617 N N . LEU A 1 81 ? 5.961 25.029 14.863 1.00 12.71 81 LEU A N 1
ATOM 618 C CA . LEU A 1 81 ? 7.035 24.939 15.842 1.00 12.10 81 LEU A CA 1
ATOM 619 C C . LEU A 1 81 ? 6.386 24.511 17.148 1.00 12.78 81 LEU A C 1
ATOM 620 O O . LEU A 1 81 ? 5.684 25.297 17.795 1.00 12.84 81 LEU A O 1
ATOM 625 N N . GLN A 1 82 ? 6.597 23.248 17.516 1.00 13.36 82 GLN A N 1
ATOM 626 C CA . GLN A 1 82 ? 6.102 22.734 18.782 1.00 14.60 82 GLN A CA 1
ATOM 627 C C . GLN A 1 82 ? 7.154 23.018 19.826 1.00 15.55 82 GLN A C 1
ATOM 628 O O . GLN A 1 82 ? 8.278 22.517 19.739 1.00 15.35 82 GLN A O 1
ATOM 634 N N . MET A 1 83 ? 6.798 23.844 20.799 1.00 16.42 83 MET A N 1
ATOM 635 C CA . MET A 1 83 ? 7.723 24.222 21.852 1.00 17.85 83 MET A CA 1
ATOM 636 C C . MET A 1 83 ? 7.431 23.393 23.097 1.00 18.03 83 MET A C 1
ATOM 637 O O . MET A 1 83 ? 6.312 23.393 23.609 1.00 19.66 83 MET A O 1
ATOM 642 N N . ASN A 1 84 ? 8.443 22.676 23.567 1.00 17.71 84 ASN A N 1
ATOM 643 C CA . ASN A 1 84 ? 8.326 21.839 24.746 1.00 17.73 84 ASN A CA 1
ATOM 644 C C . ASN A 1 84 ? 9.371 22.262 25.764 1.00 17.63 84 ASN A C 1
ATOM 645 O O . ASN A 1 84 ? 10.340 22.951 25.421 1.00 16.75 84 ASN A O 1
ATOM 650 N N . SER A 1 85 ? 9.195 21.822 27.010 1.00 18.15 85 SER A N 1
ATOM 651 C CA . SER A 1 85 ? 10.110 22.145 28.105 1.00 19.27 85 SER A CA 1
ATOM 652 C C . SER A 1 85 ? 10.526 23.610 28.100 1.00 18.87 85 SER A C 1
ATOM 653 O O . SER A 1 85 ? 11.712 23.948 28.105 1.00 18.91 85 SER A O 1
ATOM 656 N N . LEU A 1 86 ? 9.521 24.474 28.076 1.00 18.36 86 LEU A N 1
ATOM 657 C CA . LEU A 1 86 ? 9.750 25.906 27.926 1.00 18.07 86 LEU A CA 1
ATOM 658 C C . LEU A 1 86 ? 10.501 26.508 29.115 1.00 18.23 86 LEU A C 1
ATOM 659 O O . LEU A 1 86 ? 10.308 26.082 30.251 1.00 18.47 86 LEU A O 1
ATOM 664 N N . LYS A 1 87 ? 11.366 27.485 28.834 1.00 17.86 87 LYS A N 1
ATOM 665 C CA . LYS A 1 87 ? 12.160 28.191 29.835 1.00 18.57 87 LYS A CA 1
ATOM 666 C C . LYS A 1 87 ? 11.884 29.689 29.697 1.00 17.30 87 LYS A C 1
ATOM 667 O O . LYS A 1 87 ? 11.578 30.148 28.594 1.00 15.93 87 LYS A O 1
ATOM 673 N N . PRO A 1 88 ? 11.997 30.465 30.797 1.00 16.64 88 PRO A N 1
ATOM 674 C CA . PRO A 1 88 ? 11.854 31.924 30.675 1.00 16.39 88 PRO A CA 1
ATOM 675 C C . PRO A 1 88 ? 12.706 32.560 29.560 1.00 16.01 88 PRO A C 1
ATOM 676 O O . PRO A 1 88 ? 12.259 33.507 28.912 1.00 15.74 88 PRO A O 1
ATOM 680 N N . GLU A 1 89 ? 13.895 32.021 29.306 1.00 15.80 89 GLU A N 1
ATOM 681 C CA . GLU A 1 89 ? 14.785 32.561 28.269 1.00 16.22 89 GLU A CA 1
ATOM 682 C C . GLU A 1 89 ? 14.274 32.302 26.844 1.00 14.34 89 GLU A C 1
ATOM 683 O O . GLU A 1 89 ? 14.873 32.779 25.871 1.00 15.58 89 GLU A O 1
ATOM 689 N N . ASP A 1 90 ? 13.182 31.543 26.719 1.00 12.89 90 ASP A N 1
ATOM 690 C CA . ASP A 1 90 ? 12.539 31.329 25.430 1.00 12.02 90 ASP A CA 1
ATOM 691 C C . ASP A 1 90 ? 11.576 32.467 25.065 1.00 11.35 90 ASP A C 1
ATOM 692 O O . ASP A 1 90 ? 11.017 32.460 23.988 1.00 10.91 90 ASP A O 1
ATOM 697 N N . THR A 1 91 ? 11.372 33.411 25.981 1.00 11.15 91 THR A N 1
ATOM 698 C CA . THR A 1 91 ? 10.512 34.583 25.744 1.00 10.41 91 THR A CA 1
ATOM 699 C C . THR A 1 91 ? 11.076 35.372 24.559 1.00 9.93 91 THR A C 1
ATOM 700 O O . THR A 1 91 ? 12.265 35.725 24.546 1.00 10.81 91 THR A O 1
ATOM 704 N N . ALA A 1 92 ? 10.248 35.636 23.561 1.00 9.62 92 ALA A N 1
ATOM 705 C CA . ALA A 1 92 ? 10.698 36.285 22.336 1.00 9.93 92 ALA A CA 1
ATOM 706 C C . ALA A 1 92 ? 9.534 36.458 21.387 1.00 9.86 92 ALA A C 1
ATOM 707 O O . ALA A 1 92 ? 8.480 35.836 21.565 1.00 9.98 92 ALA A O 1
ATOM 709 N N . VAL A 1 93 ? 9.727 37.283 20.361 1.00 9.93 93 VAL A N 1
ATOM 710 C CA . VAL A 1 93 ? 8.894 37.228 19.187 1.00 9.86 93 VAL A CA 1
ATOM 711 C C . VAL A 1 93 ? 9.486 36.178 18.249 1.00 9.47 93 VAL A C 1
ATOM 712 O O . VAL A 1 93 ? 10.699 36.188 17.989 1.00 9.45 93 VAL A O 1
ATOM 716 N N . TYR A 1 94 ? 8.639 35.262 17.780 1.00 9.24 94 TYR A N 1
ATOM 717 C CA . TYR A 1 94 ? 9.036 34.164 16.895 1.00 9.36 94 TYR A CA 1
ATOM 718 C C . TYR A 1 94 ? 8.614 34.483 15.480 1.00 8.87 94 TYR A C 1
ATOM 719 O O . TYR A 1 94 ? 7.461 34.877 15.250 1.00 10.05 94 TYR A O 1
ATOM 728 N N . TYR A 1 95 ? 9.536 34.334 14.534 1.00 9.18 95 TYR A N 1
ATOM 729 C CA . TYR A 1 95 ? 9.294 34.643 13.125 1.00 9.55 95 TYR A CA 1
ATOM 730 C C . TYR A 1 95 ? 9.523 33.405 12.276 1.00 9.59 95 TYR A C 1
ATOM 731 O O . TYR A 1 95 ? 10.465 32.638 12.504 1.00 10.05 95 TYR A O 1
ATOM 740 N N . CYS A 1 96 ? 8.675 33.214 11.285 1.00 9.88 96 CYS A N 1
ATOM 741 C CA . CYS A 1 96 ? 9.020 32.292 10.247 1.00 10.78 96 CYS A CA 1
ATOM 742 C C . CYS A 1 96 ? 9.467 33.042 9.000 1.00 10.84 96 CYS A C 1
ATOM 743 O O . CYS A 1 96 ? 9.055 34.183 8.761 1.00 11.28 96 CYS A O 1
ATOM 746 N N . ALA A 1 97 ? 10.319 32.395 8.222 1.00 10.77 97 ALA A N 1
ATOM 747 C CA . ALA A 1 97 ? 10.926 33.018 7.044 1.00 10.82 97 ALA A CA 1
ATOM 748 C C . ALA A 1 97 ? 11.168 31.986 5.953 1.00 10.67 97 ALA A C 1
AT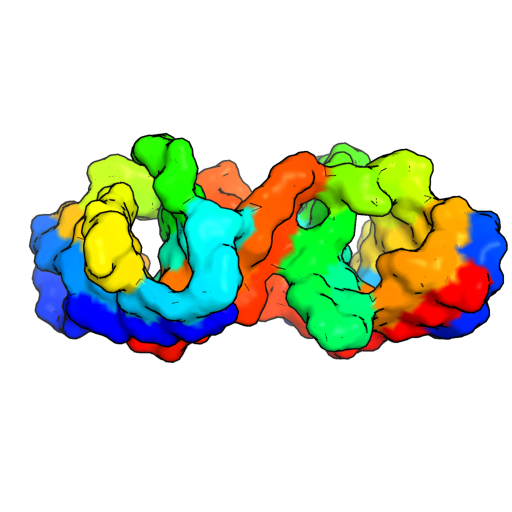OM 749 O O . ALA A 1 97 ? 11.214 30.776 6.220 1.00 11.19 97 ALA A O 1
ATOM 751 N N . ALA A 1 98 ? 11.350 32.466 4.728 1.00 10.51 98 ALA A N 1
ATOM 752 C CA . ALA A 1 98 ? 11.593 31.608 3.580 1.00 11.13 98 ALA A CA 1
ATOM 753 C C . ALA A 1 98 ? 12.699 32.183 2.714 1.00 10.97 98 ALA A C 1
ATOM 754 O O . ALA A 1 98 ? 12.779 33.405 2.499 1.00 10.57 98 ALA A O 1
ATOM 756 N N . GLY A 1 99 ? 13.550 31.294 2.216 1.00 10.76 99 GLY A N 1
ATOM 757 C CA . GLY A 1 99 ? 14.582 31.683 1.261 1.00 12.08 99 GLY A CA 1
ATOM 758 C C . GLY A 1 99 ? 14.775 30.564 0.268 1.00 12.13 99 GLY A C 1
ATOM 759 O O . GLY A 1 99 ? 14.567 29.388 0.600 1.00 11.81 99 GLY A O 1
ATOM 760 N N . ALA A 1 100 ? 15.181 30.922 -0.946 1.00 13.43 100 ALA A N 1
ATOM 761 C CA . ALA A 1 100 ? 15.327 29.912 -1.998 1.00 15.19 100 ALA A CA 1
ATOM 762 C C . ALA A 1 100 ? 16.242 28.811 -1.508 1.00 17.45 100 ALA A C 1
ATOM 763 O O . ALA A 1 100 ? 17.312 29.086 -0.979 1.00 17.56 100 ALA A O 1
ATOM 765 N N . GLY A 1 101 ? 15.808 27.559 -1.649 1.00 19.21 101 GLY A N 1
ATOM 766 C CA . GLY A 1 101 ? 16.613 26.434 -1.201 1.00 22.81 101 GLY A CA 1
ATOM 767 C C . GLY A 1 101 ? 17.848 26.369 -2.070 1.00 25.44 101 GLY A C 1
ATOM 768 O O . GLY A 1 101 ? 18.079 25.370 -2.745 1.00 26.75 101 GLY A O 1
ATOM 769 N N . TRP A 1 102 ? 18.625 27.457 -2.049 1.00 27.44 102 TRP A N 1
ATOM 770 C CA . TRP A 1 102 ? 19.777 27.611 -2.926 1.00 28.52 102 TRP A CA 1
ATOM 771 C C . TRP A 1 102 ? 20.794 26.527 -2.554 1.00 29.57 102 TRP A C 1
ATOM 772 O O . TRP A 1 102 ? 21.468 26.623 -1.525 1.00 30.37 102 TRP A O 1
ATOM 783 N N . ALA A 1 103 ? 20.863 25.476 -3.372 1.00 30.36 103 ALA A N 1
ATOM 784 C CA . ALA A 1 103 ? 21.796 24.369 -3.142 1.00 30.65 103 ALA A CA 1
ATOM 785 C C . ALA A 1 103 ? 23.201 24.747 -3.613 1.00 30.58 103 ALA A C 1
ATOM 786 O O . ALA A 1 103 ? 23.361 25.429 -4.631 1.00 31.19 103 ALA A O 1
ATOM 788 N N . GLY A 1 104 ? 24.212 24.300 -2.871 1.00 30.21 104 GLY A N 1
ATOM 789 C CA . GLY A 1 104 ? 25.598 24.697 -3.125 1.00 29.53 104 GLY A CA 1
ATOM 790 C C . GLY A 1 104 ? 25.878 26.108 -2.636 1.00 29.14 104 GLY A C 1
ATOM 791 O O . GLY A 1 104 ? 26.769 26.794 -3.152 1.00 29.21 104 GLY A O 1
ATOM 792 N N . THR A 1 105 ? 25.104 26.537 -1.640 1.00 28.50 105 THR A N 1
ATOM 793 C CA . THR A 1 105 ? 25.217 27.875 -1.041 1.00 27.57 105 THR A CA 1
ATOM 794 C C . THR A 1 105 ? 24.353 27.965 0.218 1.00 26.69 105 THR A C 1
ATOM 795 O O . THR A 1 105 ? 23.556 27.063 0.496 1.00 26.76 105 THR A O 1
ATOM 799 N N . MET A 1 106 ? 24.520 29.047 0.975 1.00 25.16 106 MET A N 1
ATOM 800 C CA . MET A 1 106 ? 23.712 29.288 2.165 1.00 23.48 106 MET A CA 1
ATOM 801 C C . MET A 1 106 ? 22.379 29.928 1.772 1.00 21.48 106 MET A C 1
ATOM 802 O O . MET A 1 106 ? 22.345 30.819 0.922 1.00 21.06 106 MET A O 1
ATOM 807 N N . THR A 1 107 ? 21.288 29.484 2.395 1.00 19.41 107 THR A N 1
ATOM 808 C CA . THR A 1 107 ? 19.988 30.119 2.180 1.00 17.64 107 THR A CA 1
ATOM 809 C C . THR A 1 107 ? 19.967 31.534 2.731 1.00 15.71 107 THR A C 1
ATOM 810 O O . THR A 1 107 ? 20.375 31.784 3.874 1.00 15.83 107 THR A O 1
ATOM 814 N N . ASP A 1 108 ? 19.511 32.453 1.887 1.00 13.40 108 ASP A N 1
ATOM 815 C CA . ASP A 1 108 ? 19.249 33.821 2.283 1.00 13.04 108 ASP A CA 1
ATOM 816 C C . ASP A 1 108 ? 17.746 33.999 2.436 1.00 12.31 108 ASP A C 1
ATOM 817 O O . ASP A 1 108 ? 16.999 33.916 1.460 1.00 11.67 108 ASP A O 1
ATOM 822 N N . TYR A 1 109 ? 17.316 34.226 3.674 1.00 11.95 109 TYR A N 1
ATOM 823 C CA . TYR A 1 109 ? 15.897 34.331 3.981 1.00 11.37 109 TYR A CA 1
ATOM 824 C C . TYR A 1 109 ? 15.345 35.701 3.554 1.00 11.36 109 TYR A C 1
ATOM 825 O O . TYR A 1 109 ? 15.629 36.724 4.193 1.00 12.21 109 TYR A O 1
ATOM 834 N N . ASN A 1 110 ? 14.596 35.707 2.453 1.00 11.34 110 ASN A N 1
ATOM 835 C CA . ASN A 1 110 ? 14.078 36.934 1.858 1.00 11.92 110 ASN A CA 1
ATOM 836 C C . ASN A 1 110 ? 12.697 37.328 2.340 1.00 12.19 110 ASN A C 1
ATOM 837 O O . ASN A 1 110 ? 12.342 38.499 2.266 1.00 12.64 110 ASN A O 1
ATOM 842 N N . TYR A 1 111 ? 11.905 36.359 2.792 1.00 11.53 111 TYR A N 1
ATOM 843 C CA . TYR A 1 111 ? 10.499 36.596 3.113 1.00 11.17 111 TYR A CA 1
ATOM 844 C C . TYR A 1 111 ? 10.259 36.279 4.570 1.00 11.21 111 TYR A C 1
ATOM 845 O O . TYR A 1 111 ? 10.740 35.266 5.062 1.00 11.45 111 TYR A O 1
ATOM 854 N N . TRP A 1 112 ? 9.531 37.158 5.257 1.00 10.83 112 TRP A N 1
ATOM 855 C CA . TRP A 1 112 ? 9.361 37.100 6.700 1.00 11.17 112 TRP A CA 1
ATOM 856 C C . TRP A 1 112 ? 7.911 37.331 7.074 1.00 11.01 112 TRP A C 1
ATOM 857 O O . TRP A 1 112 ? 7.248 38.181 6.481 1.00 11.56 112 TRP A O 1
ATOM 868 N N . GLY A 1 113 ? 7.435 36.589 8.065 1.00 10.96 113 GLY A N 1
ATOM 869 C CA . GLY A 1 113 ? 6.163 36.919 8.696 1.00 11.43 113 GLY A CA 1
ATOM 870 C C . GLY A 1 113 ? 6.311 38.107 9.634 1.00 11.93 113 GLY A C 1
ATOM 871 O O . GLY A 1 113 ? 7.421 38.570 9.912 1.00 12.59 113 GLY A O 1
ATOM 872 N N . GLN A 1 114 ? 5.185 38.578 10.157 1.00 12.04 114 GLN A N 1
ATOM 873 C CA . GLN A 1 114 ? 5.187 39.681 11.114 1.00 13.02 114 GLN A CA 1
ATOM 874 C C . GLN A 1 114 ? 5.534 39.254 12.538 1.00 12.20 114 GLN A C 1
ATOM 875 O O . GLN A 1 114 ? 5.810 40.084 13.386 1.00 12.97 114 GLN A O 1
ATOM 881 N N . GLY A 1 115 ? 5.529 37.950 12.783 1.00 11.95 115 GLY A N 1
ATOM 882 C CA . GLY A 1 115 ? 5.920 37.400 14.080 1.00 11.91 115 GLY A CA 1
ATOM 883 C C . GLY A 1 115 ? 4.753 37.110 15.003 1.00 11.46 115 GLY A C 1
ATOM 884 O O . GLY A 1 115 ? 3.692 37.728 14.884 1.00 13.11 115 GLY A O 1
ATOM 885 N N . THR A 1 116 ? 4.955 36.161 15.909 1.00 10.63 116 THR A N 1
ATOM 886 C CA . THR A 1 116 ? 4.001 35.863 16.976 1.00 10.72 116 THR A CA 1
ATOM 887 C C . THR A 1 116 ? 4.804 35.782 18.269 1.00 10.85 116 THR A C 1
ATOM 888 O O . THR A 1 116 ? 5.903 35.233 18.286 1.00 10.84 116 THR A O 1
ATOM 892 N N . GLN A 1 117 ? 4.275 36.334 19.354 1.00 10.84 117 GLN A N 1
ATOM 893 C CA . GLN A 1 117 ? 5.064 36.576 20.545 1.00 10.96 117 GLN A CA 1
ATOM 894 C C . GLN A 1 117 ? 4.752 35.581 21.660 1.00 10.99 117 GLN A C 1
ATOM 895 O O . GLN A 1 117 ? 3.587 35.262 21.912 1.00 11.44 117 GLN A O 1
ATOM 901 N N . VAL A 1 118 ? 5.794 35.076 22.311 1.00 10.43 118 VAL A N 1
ATOM 902 C CA . VAL A 1 118 ? 5.646 34.103 23.387 1.00 10.98 118 VAL A CA 1
ATOM 903 C C . VAL A 1 118 ? 6.375 34.612 24.621 1.00 10.86 118 VAL A C 1
ATOM 904 O O . VAL A 1 118 ? 7.560 34.953 24.556 1.00 10.60 118 VAL A O 1
ATOM 908 N N . THR A 1 119 ? 5.670 34.658 25.742 1.00 10.83 119 THR A N 1
ATOM 909 C CA . THR A 1 119 ? 6.313 34.894 27.028 1.00 11.65 119 THR A CA 1
ATOM 910 C C . THR A 1 119 ? 6.198 33.645 27.871 1.00 12.00 119 THR A C 1
ATOM 911 O O . THR A 1 119 ? 5.103 33.088 28.012 1.00 12.67 119 THR A O 1
ATOM 915 N N . VAL A 1 120 ? 7.332 33.209 28.411 1.00 12.75 120 VAL A N 1
ATOM 916 C CA . VAL A 1 120 ? 7.360 32.078 29.331 1.00 13.63 120 VAL A CA 1
ATOM 917 C C . VAL A 1 120 ? 7.620 32.625 30.730 1.00 14.49 120 VAL A C 1
ATOM 918 O O . VAL A 1 120 ? 8.667 33.221 30.973 1.00 14.67 120 VAL A O 1
ATOM 922 N N . SER A 1 121 ? 6.655 32.451 31.634 1.00 16.07 121 SER A N 1
ATOM 923 C CA . SER A 1 121 ? 6.815 32.940 33.005 1.00 17.74 121 SER A CA 1
ATOM 924 C C . SER A 1 121 ? 7.627 31.941 33.827 1.00 18.36 121 SER A C 1
ATOM 925 O O . SER A 1 121 ? 7.510 30.732 33.630 1.00 19.67 121 SER A O 1
ATOM 928 N N . VAL B 1 2 ? 26.644 46.295 15.555 1.00 15.58 2 VAL B N 1
ATOM 929 C CA . VAL B 1 2 ? 27.681 46.402 14.491 1.00 15.08 2 VAL B CA 1
ATOM 930 C C . VAL B 1 2 ? 27.204 47.395 13.445 1.00 14.70 2 VAL B C 1
ATOM 931 O O . VAL B 1 2 ? 26.039 47.372 13.042 1.00 15.17 2 VAL B O 1
ATOM 935 N N . GLN B 1 3 ? 28.100 48.287 13.025 1.00 13.68 3 GLN B N 1
ATOM 936 C CA . GLN B 1 3 ? 27.814 49.243 11.950 1.00 13.83 3 GLN B CA 1
ATOM 937 C C . GLN B 1 3 ? 28.698 48.904 10.749 1.00 12.77 3 GLN B C 1
ATOM 938 O O . GLN B 1 3 ? 29.878 48.595 10.922 1.00 12.65 3 GLN B O 1
ATOM 944 N N . LEU B 1 4 ? 28.127 48.954 9.547 1.00 12.12 4 LEU B N 1
ATOM 945 C CA . LEU B 1 4 ? 28.836 48.508 8.335 1.00 11.95 4 LEU B CA 1
ATOM 946 C C . LEU B 1 4 ? 28.638 49.493 7.210 1.00 11.96 4 LEU B C 1
ATOM 947 O O . LEU B 1 4 ? 27.576 50.108 7.108 1.00 12.71 4 LEU B O 1
ATOM 952 N N . GLN B 1 5 ? 29.647 49.650 6.356 1.00 11.97 5 GLN B N 1
ATOM 953 C CA . GLN B 1 5 ? 29.494 50.477 5.161 1.00 12.73 5 GLN B CA 1
ATOM 954 C C . GLN B 1 5 ? 30.327 49.923 4.018 1.00 12.15 5 GLN B C 1
ATOM 955 O O . GLN B 1 5 ? 31.544 49.759 4.136 1.00 12.50 5 GLN B O 1
ATOM 961 N N . GLU B 1 6 ? 29.662 49.667 2.898 1.00 11.51 6 GLU B N 1
ATOM 962 C CA . GLU B 1 6 ? 30.303 49.165 1.699 1.00 11.89 6 GLU B CA 1
ATOM 963 C C . GLU B 1 6 ? 30.733 50.307 0.801 1.00 12.17 6 GLU B C 1
ATOM 964 O O . GLU B 1 6 ? 30.101 51.365 0.774 1.00 12.82 6 GLU B O 1
ATOM 970 N N . SER B 1 7 ? 31.788 50.064 0.031 1.00 12.22 7 SER B N 1
ATOM 971 C CA . SER B 1 7 ? 32.237 51.002 -0.986 1.00 12.82 7 SER B CA 1
ATOM 972 C C . SER B 1 7 ? 32.906 50.250 -2.118 1.00 12.51 7 SER B C 1
ATOM 973 O O . SER B 1 7 ? 33.244 49.073 -1.983 1.00 12.01 7 SER B O 1
ATOM 976 N N . GLY B 1 8 ? 33.099 50.941 -3.236 1.00 11.91 8 GLY B N 1
ATOM 977 C CA . GLY B 1 8 ? 33.888 50.415 -4.341 1.00 12.50 8 GLY B CA 1
ATOM 978 C C . GLY B 1 8 ? 33.093 50.074 -5.585 1.00 12.99 8 GLY B C 1
ATOM 979 O O . GLY B 1 8 ? 33.657 49.708 -6.612 1.00 13.45 8 GLY B O 1
ATOM 980 N N . GLY B 1 9 ? 31.775 50.206 -5.502 1.00 12.84 9 GLY B N 1
ATOM 981 C CA . GLY B 1 9 ? 30.907 49.860 -6.629 1.00 13.71 9 GLY B CA 1
ATOM 982 C C . GLY B 1 9 ? 31.119 50.769 -7.825 1.00 13.70 9 GLY B C 1
ATOM 983 O O . GLY B 1 9 ? 31.649 51.883 -7.694 1.00 15.02 9 GLY B O 1
ATOM 984 N N . GLY B 1 10 ? 30.716 50.285 -8.991 1.00 13.19 10 GLY B N 1
ATOM 985 C CA . GLY B 1 10 ? 30.788 51.071 -10.214 1.00 13.32 10 GLY B CA 1
ATOM 986 C C . GLY B 1 10 ? 30.469 50.238 -11.430 1.00 13.34 10 GLY B C 1
ATOM 987 O O . GLY B 1 10 ? 29.942 49.132 -11.324 1.00 12.15 10 GLY B O 1
ATOM 988 N N . LEU B 1 11 ? 30.799 50.785 -12.589 1.00 13.30 11 LEU B N 1
ATOM 989 C CA . LEU B 1 11 ? 30.559 50.142 -13.861 1.00 13.89 11 LEU B CA 1
ATOM 990 C C . LEU B 1 11 ? 31.850 49.498 -14.348 1.00 14.83 11 LEU B C 1
ATOM 991 O O . LEU B 1 11 ? 32.894 50.158 -14.410 1.00 16.29 11 LEU B O 1
ATOM 996 N N . VAL B 1 12 ? 31.778 48.215 -14.689 1.00 15.40 12 VAL B N 1
ATOM 997 C CA . VAL B 1 12 ? 32.952 47.464 -15.132 1.00 17.19 12 VAL B CA 1
ATOM 998 C C . VAL B 1 12 ? 32.588 46.586 -16.327 1.00 17.54 12 VAL B C 1
ATOM 999 O O . VAL B 1 12 ? 31.441 46.192 -16.484 1.00 17.57 12 VAL B O 1
ATOM 1003 N N . GLN B 1 13 ? 33.567 46.295 -17.181 1.00 18.69 13 GLN B N 1
ATOM 1004 C CA . GLN B 1 13 ? 33.323 45.455 -18.351 1.00 20.60 13 GLN B CA 1
ATOM 1005 C C . GLN B 1 13 ? 33.427 43.965 -18.011 1.00 19.83 13 GLN B C 1
ATOM 1006 O O . GLN B 1 13 ? 34.173 43.572 -17.110 1.00 20.05 13 GLN B O 1
ATOM 1012 N N . ALA B 1 14 ? 32.655 43.147 -18.728 1.00 20.03 14 ALA B N 1
ATOM 1013 C CA . ALA B 1 14 ? 32.716 41.697 -18.583 1.00 20.08 14 ALA B CA 1
ATOM 1014 C C . ALA B 1 14 ? 34.155 41.233 -18.747 1.00 19.98 14 ALA B C 1
ATOM 1015 O O . ALA B 1 14 ? 34.876 41.727 -19.620 1.00 20.22 14 ALA B O 1
ATOM 1017 N N . GLY B 1 15 ? 34.558 40.298 -17.892 1.00 19.81 15 GLY B N 1
ATOM 1018 C CA . GLY B 1 15 ? 35.922 39.776 -17.876 1.00 20.11 15 GLY B CA 1
ATOM 1019 C C . GLY B 1 15 ? 36.852 40.575 -16.980 1.00 19.79 15 GLY B C 1
ATOM 1020 O O . GLY B 1 15 ? 37.968 40.140 -16.689 1.00 20.58 15 GLY B O 1
ATOM 1021 N N . GLY B 1 16 ? 36.388 41.743 -16.539 1.00 19.73 16 GLY B N 1
ATOM 1022 C CA . GLY B 1 16 ? 37.188 42.636 -15.709 1.00 19.49 16 GLY B CA 1
ATOM 1023 C C . GLY B 1 16 ? 37.179 42.244 -14.244 1.00 19.15 16 GLY B C 1
ATOM 1024 O O . GLY B 1 16 ? 36.698 41.172 -13.875 1.00 19.40 16 GLY B O 1
ATOM 1025 N N . SER B 1 17 ? 37.710 43.127 -13.408 1.00 18.73 17 SER B N 1
ATOM 1026 C CA . SER B 1 17 ? 37.779 42.886 -11.975 1.00 18.46 17 SER B CA 1
ATOM 1027 C C . SER B 1 17 ? 37.477 44.169 -11.211 1.00 17.49 17 SER B C 1
ATOM 1028 O O . SER B 1 17 ? 37.636 45.274 -11.735 1.00 17.41 17 SER B O 1
ATOM 1031 N N . LEU B 1 18 ? 37.020 44.013 -9.971 1.00 15.64 18 LEU B N 1
ATOM 1032 C CA . LEU B 1 18 ? 36.689 45.150 -9.116 1.00 15.54 18 LEU B CA 1
ATOM 1033 C C . LEU B 1 18 ? 36.792 44.695 -7.677 1.00 14.91 18 LEU B C 1
ATOM 1034 O O . LEU B 1 18 ? 36.430 43.562 -7.376 1.00 15.07 18 LEU B O 1
ATOM 1039 N N . ARG B 1 19 ? 37.263 45.574 -6.798 1.00 14.32 19 ARG B N 1
ATOM 1040 C CA . ARG B 1 19 ? 37.349 45.267 -5.373 1.00 14.36 19 ARG B CA 1
ATOM 1041 C C . ARG B 1 19 ? 36.352 46.102 -4.583 1.00 13.50 19 ARG B C 1
ATOM 1042 O O . ARG B 1 19 ? 36.387 47.335 -4.629 1.00 13.61 19 ARG B O 1
ATOM 1050 N N . LEU B 1 20 ? 35.481 45.427 -3.838 1.00 12.62 20 LEU B N 1
ATOM 1051 C CA . LEU B 1 20 ? 34.584 46.090 -2.888 1.00 12.10 20 LEU B CA 1
ATOM 1052 C C . LEU B 1 20 ? 35.162 46.039 -1.486 1.00 11.77 20 LEU B C 1
ATOM 1053 O O . LEU B 1 20 ? 35.875 45.098 -1.139 1.00 11.61 20 LEU B O 1
ATOM 1058 N N . SER B 1 21 ? 34.844 47.050 -0.681 1.00 11.97 21 SER B N 1
ATOM 1059 C CA . SER B 1 21 ? 35.268 47.094 0.713 1.00 12.49 21 SER B CA 1
ATOM 1060 C C . SER B 1 21 ? 34.059 47.174 1.633 1.00 12.37 21 SER B C 1
ATOM 1061 O O . SER B 1 21 ? 33.029 47.762 1.272 1.00 12.12 21 SER B O 1
ATOM 1064 N N . CYS B 1 22 ? 34.205 46.615 2.825 1.00 12.57 22 CYS B N 1
ATOM 1065 C CA . CYS B 1 22 ? 33.176 46.709 3.847 1.00 12.48 22 CYS B CA 1
ATOM 1066 C C . CYS B 1 22 ? 33.881 47.096 5.140 1.00 11.96 22 CYS B C 1
ATOM 1067 O O . CYS B 1 22 ? 34.588 46.272 5.716 1.00 11.81 22 CYS B O 1
ATOM 1070 N N . ALA B 1 23 ? 33.722 48.347 5.567 1.00 11.76 23 ALA B N 1
ATOM 1071 C CA . ALA B 1 23 ? 34.291 48.813 6.828 1.00 12.15 23 ALA B CA 1
ATOM 1072 C C . ALA B 1 23 ? 33.296 48.507 7.936 1.00 11.96 23 ALA B C 1
ATOM 1073 O O . ALA B 1 23 ? 32.093 48.704 7.755 1.00 12.13 23 ALA B O 1
ATOM 1075 N N . ALA B 1 24 ? 33.789 48.021 9.075 1.00 11.67 24 ALA B N 1
ATOM 1076 C CA . ALA B 1 24 ? 32.914 47.565 10.148 1.00 11.85 24 ALA B CA 1
ATOM 1077 C C . ALA B 1 24 ? 33.376 48.089 11.498 1.00 12.26 24 ALA B C 1
ATOM 1078 O O . ALA B 1 24 ? 34.579 48.171 11.745 1.00 11.88 24 ALA B O 1
ATOM 1080 N N . ALA B 1 25 ? 32.418 48.434 12.355 1.00 12.70 25 ALA B N 1
ATOM 1081 C CA . ALA B 1 25 ? 32.683 48.811 13.742 1.00 13.01 25 ALA B CA 1
ATOM 1082 C C . ALA B 1 25 ? 31.683 48.103 14.641 1.00 14.27 25 ALA B C 1
ATOM 1083 O O . ALA B 1 25 ? 30.555 47.844 14.244 1.00 16.06 25 ALA B O 1
ATOM 1085 N N . GLY B 1 26 ? 32.085 47.769 15.854 1.00 15.31 26 GLY B N 1
ATOM 1086 C CA . GLY B 1 26 ? 31.104 47.290 16.803 1.00 16.96 26 GLY B CA 1
ATOM 1087 C C . GLY B 1 26 ? 31.733 46.668 18.001 1.00 18.12 26 GLY B C 1
ATOM 1088 O O . GLY B 1 26 ? 32.894 46.271 17.961 1.00 18.43 26 GLY B O 1
ATOM 1089 N N . ARG B 1 27 ? 30.945 46.594 19.073 1.00 19.13 27 ARG B N 1
ATOM 1090 C CA . ARG B 1 27 ? 31.364 45.906 20.277 1.00 20.53 27 ARG B CA 1
ATOM 1091 C C . ARG B 1 27 ? 31.501 44.435 19.924 1.00 19.47 27 ARG B C 1
ATOM 1092 O O . ARG B 1 27 ? 30.581 43.835 19.338 1.00 19.66 27 ARG B O 1
ATOM 1100 N N . ASN B 1 28 ? 32.670 43.877 20.228 1.00 18.62 28 ASN B N 1
ATOM 1101 C CA . ASN B 1 28 ? 32.947 42.465 20.011 1.00 18.29 28 ASN B CA 1
ATOM 1102 C C . ASN B 1 28 ? 32.850 42.073 18.548 1.00 17.24 28 ASN B C 1
ATOM 1103 O O . ASN B 1 28 ? 32.419 40.977 18.224 1.00 16.13 28 ASN B O 1
ATOM 1108 N N . LEU B 1 29 ? 33.285 42.968 17.666 1.00 16.94 29 LEU B N 1
ATOM 1109 C CA . LEU B 1 29 ? 33.212 42.736 16.223 1.00 16.77 29 LEU B CA 1
ATOM 1110 C C . LEU B 1 29 ? 33.770 41.372 15.813 1.00 16.98 29 LEU B C 1
ATOM 1111 O O . LEU B 1 29 ? 33.200 40.692 14.956 1.00 15.72 29 LEU B O 1
ATOM 1116 N N . ARG B 1 30 ? 34.884 40.969 16.425 1.00 17.42 30 ARG B N 1
ATOM 1117 C CA . ARG B 1 30 ? 35.563 39.736 16.015 1.00 18.57 30 ARG B CA 1
ATOM 1118 C C . ARG B 1 30 ? 34.830 38.457 16.404 1.00 18.46 30 ARG B C 1
ATOM 1119 O O . ARG B 1 30 ? 35.219 37.365 15.995 1.00 18.75 30 ARG B O 1
ATOM 1127 N N . MET B 1 31 ? 33.742 38.607 17.154 1.00 18.30 31 MET B N 1
ATOM 1128 C CA . MET B 1 31 ? 32.885 37.473 17.482 1.00 19.68 31 MET B CA 1
ATOM 1129 C C . MET B 1 31 ? 31.784 37.270 16.438 1.00 17.84 31 MET B C 1
ATOM 1130 O O . MET B 1 31 ? 31.027 36.302 16.507 1.00 18.55 31 MET B O 1
ATOM 1135 N N . TYR B 1 32 ? 31.711 38.187 15.472 1.00 16.15 32 TYR B N 1
ATOM 1136 C CA . TYR B 1 32 ? 30.693 38.130 14.423 1.00 14.74 32 TYR B CA 1
ATOM 1137 C C . TYR B 1 32 ? 31.213 37.438 13.181 1.00 14.00 32 TYR B C 1
ATOM 1138 O O . TYR B 1 32 ? 32.374 37.610 12.800 1.00 14.65 32 TYR B O 1
ATOM 1147 N N . ARG B 1 33 ? 30.348 36.663 12.549 1.00 13.52 33 ARG B N 1
ATOM 1148 C CA . ARG B 1 33 ? 30.580 36.179 11.203 1.00 13.70 33 ARG B CA 1
ATOM 1149 C C . ARG B 1 33 ? 30.142 37.263 10.225 1.00 13.00 33 ARG B C 1
ATOM 1150 O O . ARG B 1 33 ? 29.070 37.873 10.392 1.00 12.33 33 ARG B O 1
ATOM 1158 N N . MET B 1 34 ? 30.972 37.507 9.218 1.00 12.37 34 MET B N 1
ATOM 1159 C CA . MET B 1 34 ? 30.725 38.526 8.200 1.00 12.73 34 MET B CA 1
ATOM 1160 C C . MET B 1 34 ? 30.271 37.849 6.928 1.00 12.98 34 MET B C 1
ATOM 1161 O O . MET B 1 34 ? 30.782 36.795 6.543 1.00 14.11 34 MET B O 1
ATOM 1166 N N . GLY B 1 35 ? 29.292 38.437 6.264 1.00 11.48 35 GLY B N 1
ATOM 1167 C CA . GLY B 1 35 ? 28.775 37.881 5.028 1.00 11.20 35 GLY B CA 1
ATOM 1168 C C . GLY B 1 35 ? 28.699 38.914 3.915 1.00 10.93 35 GLY B C 1
ATOM 1169 O O . GLY B 1 35 ? 28.426 40.084 4.178 1.00 11.81 35 GLY B O 1
ATOM 1170 N N . TRP B 1 36 ? 28.945 38.492 2.682 1.00 9.99 36 TRP B N 1
ATOM 1171 C CA . TRP B 1 36 ? 28.591 39.276 1.505 1.00 9.59 36 TRP B CA 1
ATOM 1172 C C . TRP B 1 36 ? 27.363 38.668 0.880 1.00 9.60 36 TRP B C 1
ATOM 1173 O O . TRP B 1 36 ? 27.251 37.424 0.775 1.00 9.76 36 TRP B O 1
ATOM 1184 N N . PHE B 1 37 ? 26.455 39.554 0.457 1.00 9.32 37 PHE B N 1
ATOM 1185 C CA . PHE B 1 37 ? 25.189 39.205 -0.189 1.00 9.48 37 PHE B CA 1
ATOM 1186 C C . PHE B 1 37 ? 25.023 40.092 -1.412 1.00 9.52 37 PHE B C 1
ATOM 1187 O O . PHE B 1 37 ? 25.733 41.092 -1.557 1.00 9.79 37 PHE B O 1
ATOM 1195 N N . ARG B 1 38 ? 24.125 39.737 -2.310 1.00 9.70 38 ARG B N 1
ATOM 1196 C CA . ARG B 1 38 ? 23.846 40.615 -3.434 1.00 9.88 38 ARG B CA 1
ATOM 1197 C C . ARG B 1 38 ? 22.406 40.495 -3.882 1.00 10.09 38 ARG B C 1
ATOM 1198 O O . ARG B 1 38 ? 21.785 39.443 -3.708 1.00 9.96 38 ARG B O 1
ATOM 1206 N N . GLN B 1 39 ? 21.873 41.560 -4.463 1.00 10.06 39 GLN B N 1
ATOM 1207 C CA . GLN B 1 39 ? 20.535 41.514 -5.033 1.00 10.60 39 GLN B CA 1
ATOM 1208 C C . GLN B 1 39 ? 20.571 42.136 -6.421 1.00 10.64 39 GLN B C 1
ATOM 1209 O O . GLN B 1 39 ? 20.844 43.334 -6.571 1.00 11.23 39 GLN B O 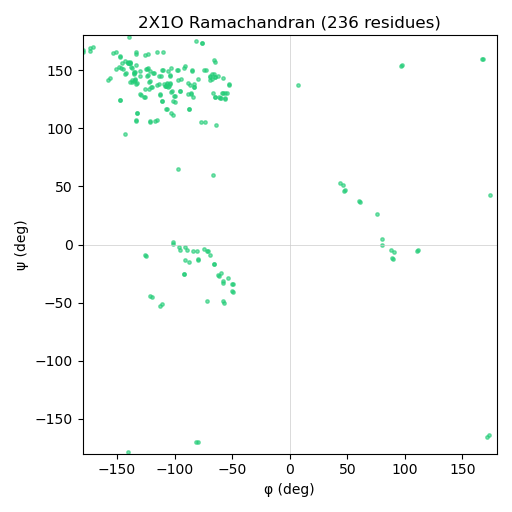1
ATOM 1215 N N . ALA B 1 40 ? 20.351 41.306 -7.433 1.00 12.27 40 ALA B N 1
ATOM 1216 C CA . ALA B 1 40 ? 20.184 41.783 -8.804 1.00 13.75 40 ALA B CA 1
ATOM 1217 C C . ALA B 1 40 ? 18.821 42.465 -8.942 1.00 14.76 40 ALA B C 1
ATOM 1218 O O . ALA B 1 40 ? 17.889 42.116 -8.219 1.00 14.79 40 ALA B O 1
ATOM 1220 N N . PRO B 1 41 ? 18.692 43.456 -9.846 1.00 16.05 41 PRO B N 1
ATOM 1221 C CA . PRO B 1 41 ? 17.410 44.151 -9.991 1.00 17.40 41 PRO B CA 1
ATOM 1222 C C . PRO B 1 41 ? 16.273 43.185 -10.302 1.00 18.30 41 PRO B C 1
ATOM 1223 O O . PRO B 1 41 ? 16.380 42.384 -11.231 1.00 19.08 41 PRO B O 1
ATOM 1227 N N . GLY B 1 42 ? 15.227 43.237 -9.481 1.00 19.26 42 GLY B N 1
ATOM 1228 C CA . GLY B 1 42 ? 14.033 42.417 -9.683 1.00 19.54 42 GLY B CA 1
ATOM 1229 C C . GLY B 1 42 ? 14.151 40.981 -9.205 1.00 19.55 42 GLY B C 1
ATOM 1230 O O . GLY B 1 42 ? 13.225 40.190 -9.401 1.00 20.45 42 GLY B O 1
ATOM 1231 N N . LYS B 1 43 ? 15.272 40.643 -8.568 1.00 18.20 43 LYS B N 1
ATOM 1232 C CA . LYS B 1 43 ? 15.527 39.281 -8.084 1.00 17.61 43 LYS B CA 1
ATOM 1233 C C . LYS B 1 43 ? 15.622 39.227 -6.558 1.00 15.34 43 LYS B C 1
ATOM 1234 O O . LYS B 1 43 ? 15.758 40.247 -5.886 1.00 14.62 43 LYS B O 1
ATOM 1240 N N . GLU B 1 44 ? 15.557 38.020 -6.014 1.00 14.20 44 GLU B N 1
ATOM 1241 C CA . GLU B 1 44 ? 15.769 37.798 -4.591 1.00 13.20 44 GLU B CA 1
ATOM 1242 C C . GLU B 1 44 ? 17.227 38.033 -4.214 1.00 12.56 44 GLU B C 1
ATOM 1243 O O . GLU B 1 44 ? 18.135 37.765 -5.005 1.00 12.94 44 GLU B O 1
ATOM 1249 N N . ARG B 1 45 ? 17.442 38.572 -3.023 1.00 11.27 45 ARG B N 1
ATOM 1250 C CA . ARG B 1 45 ? 18.795 38.725 -2.506 1.00 11.61 45 ARG B CA 1
ATOM 1251 C C . ARG B 1 45 ? 19.365 37.334 -2.286 1.00 11.74 45 ARG B C 1
ATOM 1252 O O . ARG B 1 45 ? 18.614 36.400 -1.957 1.00 11.97 45 ARG B O 1
ATOM 1260 N N . GLU B 1 46 ? 20.672 37.177 -2.477 1.00 11.90 46 GLU B N 1
ATOM 1261 C CA . GLU B 1 46 ? 21.315 35.881 -2.302 1.00 13.03 46 GLU B CA 1
ATOM 1262 C C . GLU B 1 46 ? 22.674 36.010 -1.626 1.00 12.42 46 GLU B C 1
ATOM 1263 O O . GLU B 1 46 ? 23.320 37.058 -1.656 1.00 11.63 46 GLU B O 1
ATOM 1269 N N . PHE B 1 47 ? 23.103 34.920 -1.018 1.00 12.65 47 PHE B N 1
ATOM 1270 C CA . PHE B 1 47 ? 24.387 34.811 -0.386 1.00 13.38 47 PHE B CA 1
ATOM 1271 C C . PHE B 1 47 ? 25.513 34.811 -1.429 1.00 13.09 47 PHE B C 1
ATOM 1272 O O . PHE B 1 47 ? 25.382 34.225 -2.513 1.00 13.28 47 PHE B O 1
ATOM 1280 N N . VAL B 1 48 ? 26.613 35.477 -1.088 1.00 12.16 48 VAL B N 1
ATOM 1281 C CA . VAL B 1 48 ? 27.823 35.465 -1.909 1.00 12.34 48 VAL B CA 1
ATOM 1282 C C . VAL B 1 48 ? 28.949 34.695 -1.194 1.00 11.65 48 VAL B C 1
ATOM 1283 O O . VAL B 1 48 ? 29.560 33.789 -1.778 1.00 11.81 48 VAL B O 1
ATOM 1287 N N . GLY B 1 49 ? 29.228 35.036 0.056 1.00 10.70 49 GLY B N 1
ATOM 1288 C CA . GLY B 1 49 ? 30.305 34.360 0.776 1.00 11.30 49 GLY B CA 1
ATOM 1289 C C . GLY B 1 49 ? 30.354 34.790 2.222 1.00 11.98 49 GLY B C 1
ATOM 1290 O O . GLY B 1 49 ? 29.712 35.779 2.594 1.00 11.47 49 GLY B O 1
ATOM 1291 N N . THR B 1 50 ? 31.098 34.053 3.046 1.00 12.49 50 THR B N 1
ATOM 1292 C CA . THR B 1 50 ? 31.188 34.338 4.472 1.00 13.59 50 THR B CA 1
ATOM 1293 C C . THR B 1 50 ? 32.591 34.107 5.027 1.00 13.82 50 THR B C 1
ATOM 1294 O O . THR B 1 50 ? 33.328 33.224 4.558 1.00 14.04 50 THR B O 1
ATOM 1298 N N . MET B 1 51 ? 32.949 34.908 6.018 1.00 15.01 51 MET B N 1
ATOM 1299 C CA . MET B 1 51 ? 34.212 34.741 6.720 1.00 17.51 51 MET B CA 1
ATOM 1300 C C . MET B 1 51 ? 34.011 34.940 8.212 1.00 16.74 51 MET B C 1
ATOM 1301 O O . MET B 1 51 ? 33.032 35.547 8.641 1.00 15.61 51 MET B O 1
ATOM 1306 N N . VAL B 1 52 ? 34.918 34.378 9.002 1.00 16.79 52 VAL B N 1
ATOM 1307 C CA . VAL B 1 52 ? 35.028 34.718 10.418 1.00 18.45 52 VAL B CA 1
ATOM 1308 C C . VAL B 1 52 ? 36.408 35.305 10.669 1.00 18.85 52 VAL B C 1
ATOM 1309 O O . VAL B 1 52 ? 37.382 34.938 9.995 1.00 19.42 52 VAL B O 1
ATOM 1313 N N . TRP B 1 53 ? 36.492 36.229 11.618 1.00 19.25 53 TRP B N 1
ATOM 1314 C CA . TRP B 1 53 ? 37.741 36.919 11.905 1.00 20.45 53 TRP B CA 1
ATOM 1315 C C . TRP B 1 53 ? 38.823 35.987 12.469 1.00 21.72 53 TRP B C 1
ATOM 1316 O O . TRP B 1 53 ? 40.001 36.328 12.436 1.00 22.79 53 TRP B O 1
ATOM 1327 N N . SER B 1 54 ? 38.422 34.811 12.944 1.00 22.93 54 SER B N 1
ATOM 1328 C CA . SER B 1 54 ? 39.334 33.876 13.615 1.00 24.61 54 SER B CA 1
ATOM 1329 C C . SER B 1 54 ? 39.920 32.792 12.704 1.00 25.29 54 SER B C 1
ATOM 1330 O O . SER B 1 54 ? 40.771 32.006 13.137 1.00 25.86 54 SER B O 1
ATOM 1333 N N . SER B 1 55 ? 39.474 32.755 11.450 1.00 25.88 55 SER B N 1
ATOM 1334 C CA . SER B 1 55 ? 39.874 31.711 10.506 1.00 26.39 55 SER B CA 1
ATOM 1335 C C . SER B 1 55 ? 40.267 32.281 9.150 1.00 26.31 55 SER B C 1
ATOM 1336 O O . SER B 1 55 ? 39.808 33.356 8.753 1.00 26.13 55 SER B O 1
ATOM 1339 N N . ASP B 1 56 ? 41.107 31.544 8.431 1.00 26.20 56 ASP B N 1
ATOM 1340 C CA . ASP B 1 56 ? 41.500 31.923 7.080 1.00 26.57 56 ASP B CA 1
ATOM 1341 C C . ASP B 1 56 ? 40.528 31.380 6.033 1.00 26.11 56 ASP B C 1
ATOM 1342 O O . ASP B 1 56 ? 40.546 31.825 4.882 1.00 26.64 56 ASP B O 1
ATOM 1347 N N . THR B 1 57 ? 39.689 30.423 6.433 1.00 25.66 57 THR B N 1
ATOM 1348 C CA . THR B 1 57 ? 38.819 29.719 5.493 1.00 25.22 57 THR B CA 1
ATOM 1349 C C . THR B 1 57 ? 37.512 30.453 5.250 1.00 23.66 57 THR B C 1
ATOM 1350 O O . THR B 1 57 ? 36.798 30.842 6.178 1.00 23.36 57 THR B O 1
ATOM 1354 N N . ILE B 1 58 ? 37.217 30.609 3.971 1.00 22.15 58 ILE B N 1
ATOM 1355 C CA . ILE B 1 58 ? 36.041 31.324 3.523 1.00 20.60 58 ILE B CA 1
ATOM 1356 C C . ILE B 1 58 ? 35.085 30.329 2.875 1.00 19.97 58 ILE B C 1
ATOM 1357 O O . ILE B 1 58 ? 35.529 29.349 2.262 1.00 20.08 58 ILE B O 1
ATOM 1362 N N . TYR B 1 59 ? 33.781 30.548 3.038 1.00 18.63 59 TYR B N 1
ATOM 1363 C CA . TYR B 1 59 ? 32.795 29.783 2.283 1.00 18.15 59 TYR B CA 1
ATOM 1364 C C . TYR B 1 59 ? 32.154 30.661 1.198 1.00 16.98 59 TYR B C 1
ATOM 1365 O O . TYR B 1 59 ? 31.821 31.830 1.448 1.00 15.99 59 TYR B O 1
ATOM 1374 N N . TYR B 1 60 ? 31.998 30.105 0.000 1.00 15.52 60 TYR B N 1
ATOM 1375 C CA . TYR B 1 60 ? 31.445 30.825 -1.146 1.00 15.06 60 TYR B CA 1
ATOM 1376 C C . TYR B 1 60 ? 30.228 30.119 -1.709 1.00 15.65 60 TYR B C 1
ATOM 1377 O O . TYR B 1 60 ? 30.183 28.885 -1.740 1.00 16.22 60 TYR B O 1
ATOM 1386 N N . ALA B 1 61 ? 29.271 30.899 -2.202 1.00 15.52 61 ALA B N 1
ATOM 1387 C CA . ALA B 1 61 ? 28.201 30.375 -3.051 1.00 15.96 61 ALA B CA 1
ATOM 1388 C C . ALA B 1 61 ? 28.801 29.800 -4.328 1.00 16.40 61 ALA B C 1
ATOM 1389 O O . ALA B 1 61 ? 29.775 30.340 -4.850 1.00 15.50 61 ALA B O 1
ATOM 1391 N N . ASP B 1 62 ? 28.212 28.723 -4.849 1.00 16.94 62 ASP B N 1
ATOM 1392 C CA . ASP B 1 62 ? 28.708 28.109 -6.093 1.00 18.68 62 ASP B CA 1
ATOM 1393 C C . ASP B 1 62 ? 28.713 29.105 -7.252 1.00 18.48 62 ASP B C 1
ATOM 1394 O O . ASP B 1 62 ? 29.569 29.028 -8.133 1.00 19.57 62 ASP B O 1
ATOM 1399 N N . SER B 1 63 ? 27.743 30.023 -7.241 1.00 18.45 63 SER B N 1
ATOM 1400 C CA . SER B 1 63 ? 27.612 31.088 -8.245 1.00 18.00 63 SER B CA 1
ATOM 1401 C C . SER B 1 63 ? 28.881 31.926 -8.423 1.00 17.02 63 SER B C 1
ATOM 1402 O O . SER B 1 63 ? 29.118 32.458 -9.506 1.00 17.79 63 SER B O 1
ATOM 1405 N N . VAL B 1 64 ? 29.687 32.041 -7.365 1.00 15.68 64 VAL B N 1
ATOM 1406 C CA . VAL B 1 64 ? 30.879 32.902 -7.392 1.00 15.14 64 VAL B CA 1
ATOM 1407 C C . VAL B 1 64 ? 32.181 32.190 -7.024 1.00 14.91 64 VAL B C 1
ATOM 1408 O O . VAL B 1 64 ? 33.264 32.758 -7.173 1.00 15.21 64 VAL B O 1
ATOM 1412 N N . LYS B 1 65 ? 32.076 30.959 -6.529 1.00 15.66 65 LYS B N 1
ATOM 1413 C CA . LYS B 1 65 ? 33.257 30.217 -6.103 1.00 16.40 65 LYS B CA 1
ATOM 1414 C C . LYS B 1 65 ? 34.247 30.066 -7.258 1.00 15.97 65 LYS B C 1
ATOM 1415 O O . LYS B 1 65 ? 33.878 29.700 -8.378 1.00 16.15 65 LYS B O 1
ATOM 1421 N N . GLY B 1 66 ? 35.499 30.394 -6.976 1.00 15.42 66 GLY B N 1
ATOM 1422 C CA . GLY B 1 66 ? 36.536 30.376 -7.999 1.00 15.86 66 GLY B CA 1
ATOM 1423 C C . GLY B 1 66 ? 36.670 31.670 -8.778 1.00 15.88 66 GLY B C 1
ATOM 1424 O O . GLY B 1 66 ? 37.568 31.805 -9.611 1.00 16.96 66 GLY B O 1
ATOM 1425 N N . ARG B 1 67 ? 35.775 32.628 -8.520 1.00 15.40 67 ARG B N 1
ATOM 1426 C CA . ARG B 1 67 ? 35.812 33.927 -9.192 1.00 15.10 67 ARG B CA 1
ATOM 1427 C C . ARG B 1 67 ? 35.986 35.086 -8.212 1.00 14.26 67 ARG B C 1
ATOM 1428 O O . ARG B 1 67 ? 36.785 35.982 -8.455 1.00 15.65 67 ARG B O 1
ATOM 1436 N N . PHE B 1 68 ? 35.239 35.067 -7.108 1.00 13.27 68 PHE B N 1
ATOM 1437 C CA . PHE B 1 68 ? 35.293 36.142 -6.112 1.00 12.92 68 PHE B CA 1
ATOM 1438 C C . PHE B 1 68 ? 36.089 35.648 -4.912 1.00 12.87 68 PHE B C 1
ATOM 1439 O O . PHE B 1 68 ? 36.012 34.464 -4.569 1.00 13.85 68 PHE B O 1
ATOM 1447 N N . ILE B 1 69 ? 36.828 36.553 -4.273 1.00 12.65 69 ILE B N 1
ATOM 1448 C CA . ILE B 1 69 ? 37.652 36.229 -3.106 1.00 12.82 69 ILE B CA 1
ATOM 1449 C C . ILE B 1 69 ? 37.388 37.201 -1.969 1.00 12.88 69 ILE B C 1
ATOM 1450 O O . ILE B 1 69 ? 37.436 38.416 -2.164 1.00 13.18 69 ILE B O 1
ATOM 1455 N N . ILE B 1 70 ? 37.123 36.659 -0.783 1.00 12.37 70 ILE B N 1
ATOM 1456 C CA . ILE B 1 70 ? 36.988 37.475 0.410 1.00 13.25 70 ILE B CA 1
ATOM 1457 C C . ILE B 1 70 ? 38.320 37.515 1.157 1.00 14.00 70 ILE B C 1
ATOM 1458 O O . ILE B 1 70 ? 38.935 36.478 1.376 1.00 14.68 70 ILE B O 1
ATOM 1463 N N . SER 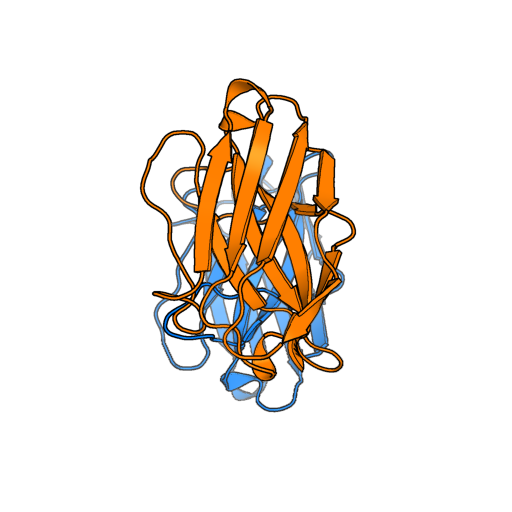B 1 71 ? 38.749 38.710 1.537 1.00 14.57 71 SER B N 1
ATOM 1464 C CA . SER B 1 71 ? 39.949 38.871 2.352 1.00 15.63 71 SER B CA 1
ATOM 1465 C C . SER B 1 71 ? 39.677 39.966 3.380 1.00 16.10 71 SER B C 1
ATOM 1466 O O . SER B 1 71 ? 38.578 40.541 3.400 1.00 14.83 71 SER B O 1
ATOM 1469 N N . ARG B 1 72 ? 40.643 40.250 4.246 1.00 16.50 72 ARG B N 1
ATOM 1470 C CA . ARG B 1 72 ? 40.448 41.287 5.254 1.00 18.24 72 ARG B CA 1
ATOM 1471 C C . ARG B 1 72 ? 41.709 42.092 5.537 1.00 18.31 72 ARG B C 1
ATOM 1472 O O . ARG B 1 72 ? 42.829 41.636 5.273 1.00 19.45 72 ARG B O 1
ATOM 1480 N N . ASP B 1 73 ? 41.518 43.294 6.065 1.00 18.62 73 ASP B N 1
ATOM 1481 C CA . ASP B 1 73 ? 42.606 44.052 6.661 1.00 19.18 73 ASP B CA 1
ATOM 1482 C C . ASP B 1 73 ? 42.250 44.223 8.129 1.00 19.35 73 ASP B C 1
ATOM 1483 O O . ASP B 1 73 ? 41.350 44.991 8.468 1.00 18.48 73 ASP B O 1
ATOM 1488 N N . ASN B 1 74 ? 42.940 43.479 8.991 1.00 19.60 74 ASN B N 1
ATOM 1489 C CA . ASN B 1 74 ? 42.655 43.481 10.426 1.00 20.44 74 ASN B CA 1
ATOM 1490 C C . ASN B 1 74 ? 42.733 44.843 11.094 1.00 20.42 74 ASN B C 1
ATOM 1491 O O . ASN B 1 74 ? 41.803 45.251 11.790 1.00 20.20 74 ASN B O 1
ATOM 1496 N N . ALA B 1 75 ? 43.835 45.552 10.864 1.00 20.71 75 ALA B N 1
ATOM 1497 C CA . ALA B 1 75 ? 44.061 46.835 11.523 1.00 20.79 75 ALA B CA 1
ATOM 1498 C C . ALA B 1 75 ? 42.996 47.863 11.163 1.00 20.64 75 ALA B C 1
ATOM 1499 O O . ALA B 1 75 ? 42.709 48.767 11.953 1.00 21.37 75 ALA B O 1
ATOM 1501 N N . LYS B 1 76 ? 42.404 47.703 9.978 1.00 20.02 76 LYS B N 1
ATOM 1502 C CA . LYS B 1 76 ? 41.408 48.639 9.456 1.00 19.27 76 LYS B CA 1
ATOM 1503 C C . LYS B 1 76 ? 39.963 48.148 9.605 1.00 17.76 76 LYS B C 1
ATOM 1504 O O . LYS B 1 76 ? 39.033 48.837 9.176 1.00 17.56 76 LYS B O 1
ATOM 1510 N N . ASN B 1 77 ? 39.791 46.978 10.219 1.00 16.26 77 ASN B N 1
ATOM 1511 C CA . ASN B 1 77 ? 38.470 46.357 10.390 1.00 15.54 77 ASN B CA 1
ATOM 1512 C C . ASN B 1 77 ? 37.670 46.357 9.093 1.00 15.36 77 ASN B C 1
ATOM 1513 O O . ASN B 1 77 ? 36.489 46.729 9.066 1.00 14.93 77 ASN B O 1
ATOM 1518 N N . THR B 1 78 ? 38.320 45.944 8.014 1.00 15.06 78 THR B N 1
ATOM 1519 C CA . THR B 1 78 ? 37.706 46.015 6.700 1.00 15.41 78 THR B CA 1
ATOM 1520 C C . THR B 1 78 ? 37.740 44.651 6.038 1.00 15.12 78 THR B C 1
ATOM 1521 O O . THR B 1 78 ? 38.750 43.944 6.089 1.00 14.99 78 THR B O 1
ATOM 1525 N N . VAL B 1 79 ? 36.607 44.267 5.464 1.00 14.22 79 VAL B N 1
ATOM 1526 C CA . VAL B 1 79 ? 36.490 43.020 4.726 1.00 14.22 79 VAL B CA 1
ATOM 1527 C C . VAL B 1 79 ? 36.377 43.390 3.247 1.00 13.98 79 VAL B C 1
ATOM 1528 O O . VAL B 1 79 ? 35.641 44.320 2.884 1.00 14.51 79 VAL B O 1
ATOM 1532 N N . TYR B 1 80 ? 37.092 42.668 2.392 1.00 13.52 80 TYR B N 1
ATOM 1533 C CA . TYR B 1 80 ? 37.051 42.946 0.954 1.00 13.76 80 TYR B CA 1
ATOM 1534 C C . TYR B 1 80 ? 36.360 41.836 0.184 1.00 13.08 80 TYR B C 1
ATOM 1535 O O . TYR B 1 80 ? 36.369 40.672 0.596 1.00 13.23 80 TYR B O 1
ATOM 1544 N N . LEU B 1 81 ? 35.739 42.208 -0.932 1.00 12.54 81 LEU B N 1
ATOM 1545 C CA . LEU B 1 81 ? 35.281 41.232 -1.913 1.00 12.18 81 LEU B CA 1
AT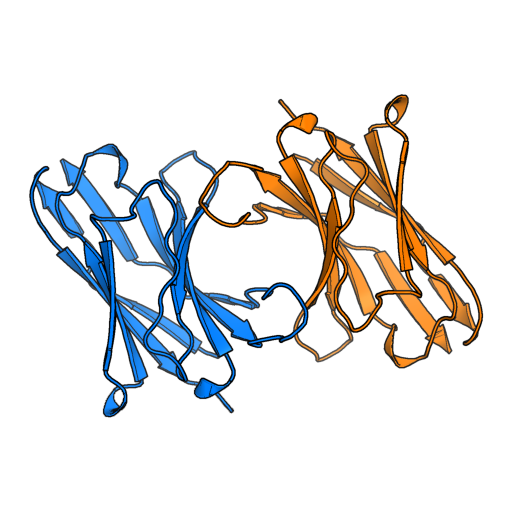OM 1546 C C . LEU B 1 81 ? 35.961 41.581 -3.221 1.00 12.69 81 LEU B C 1
ATOM 1547 O O . LEU B 1 81 ? 35.616 42.577 -3.870 1.00 12.54 81 LEU B O 1
ATOM 1552 N N . GLN B 1 82 ? 36.957 40.774 -3.586 1.00 13.27 82 GLN B N 1
ATOM 1553 C CA . GLN B 1 82 ? 37.659 40.948 -4.847 1.00 14.50 82 GLN B CA 1
ATOM 1554 C C . GLN B 1 82 ? 36.881 40.171 -5.893 1.00 15.10 82 GLN B C 1
ATOM 1555 O O . GLN B 1 82 ? 36.718 38.953 -5.794 1.00 14.59 82 GLN B O 1
ATOM 1561 N N . MET B 1 83 ? 36.357 40.888 -6.875 1.00 16.09 83 MET B N 1
ATOM 1562 C CA . MET B 1 83 ? 35.558 40.291 -7.933 1.00 18.07 83 MET B CA 1
ATOM 1563 C C . MET B 1 83 ? 36.419 40.146 -9.179 1.00 18.29 83 MET B C 1
ATOM 1564 O O . MET B 1 83 ? 36.989 41.120 -9.669 1.00 19.87 83 MET B O 1
ATOM 1569 N N . ASN B 1 84 ? 36.526 38.919 -9.674 1.00 17.76 84 ASN B N 1
ATOM 1570 C CA . ASN B 1 84 ? 37.324 38.618 -10.849 1.00 17.96 84 ASN B CA 1
ATOM 1571 C C . ASN B 1 84 ? 36.452 37.895 -11.854 1.00 17.80 84 ASN B C 1
ATOM 1572 O O . ASN B 1 84 ? 35.391 37.369 -11.498 1.00 16.74 84 ASN B O 1
ATOM 1577 N N . SER B 1 85 ? 36.898 37.851 -13.105 1.00 18.45 85 SER B N 1
ATOM 1578 C CA . SER B 1 85 ? 36.163 37.171 -14.175 1.00 19.14 85 SER B CA 1
ATOM 1579 C C . SER B 1 85 ? 34.678 37.532 -14.168 1.00 18.66 85 SER B C 1
ATOM 1580 O O . SER B 1 85 ? 33.800 36.661 -14.174 1.00 18.80 85 SER B O 1
ATOM 1583 N N . LEU B 1 86 ? 34.422 38.833 -14.150 1.00 17.86 86 LEU B N 1
ATOM 1584 C CA . LEU B 1 86 ? 33.062 39.360 -14.027 1.00 17.61 86 LEU B CA 1
ATOM 1585 C C . LEU B 1 86 ? 32.177 39.014 -15.220 1.00 17.68 86 LEU B C 1
ATOM 1586 O O . LEU B 1 86 ? 32.652 38.957 -16.356 1.00 18.35 86 LEU B O 1
ATOM 1591 N N . LYS B 1 87 ? 30.897 38.769 -14.938 1.00 17.05 87 LYS B N 1
ATOM 1592 C CA . LYS B 1 87 ? 29.881 38.442 -15.929 1.00 17.97 87 LYS B CA 1
ATOM 1593 C C . LYS B 1 87 ? 28.726 39.432 -15.770 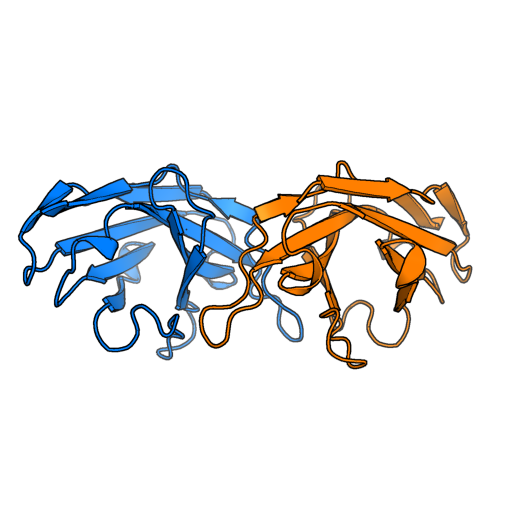1.00 16.92 87 LYS B C 1
ATOM 1594 O O . LYS B 1 87 ? 28.493 39.933 -14.658 1.00 15.52 87 LYS B O 1
ATOM 1600 N N . PRO B 1 88 ? 27.990 39.724 -16.863 1.00 16.62 88 PRO B N 1
ATOM 1601 C CA . PRO B 1 88 ? 26.811 40.586 -16.749 1.00 16.51 88 PRO B CA 1
ATOM 1602 C C . PRO B 1 88 ? 25.841 40.163 -15.633 1.00 16.38 88 PRO B C 1
ATOM 1603 O O . PRO B 1 88 ? 25.256 41.018 -14.973 1.00 16.13 88 PRO B O 1
ATOM 1607 N N . GLU B 1 89 ? 25.722 38.860 -15.392 1.00 15.88 89 GLU B N 1
ATOM 1608 C CA . GLU B 1 89 ? 24.835 38.329 -14.353 1.00 16.05 89 GLU B CA 1
ATOM 1609 C C . GLU B 1 89 ? 25.286 38.640 -12.917 1.00 14.44 89 GLU B C 1
ATOM 1610 O O . GLU B 1 89 ? 24.558 38.373 -11.961 1.00 14.88 89 GLU B O 1
ATOM 1616 N N . ASP B 1 90 ? 26.494 39.182 -12.768 1.00 13.03 90 ASP B N 1
ATOM 1617 C CA . ASP B 1 90 ? 26.980 39.677 -11.478 1.00 12.05 90 ASP B CA 1
ATOM 1618 C C . ASP B 1 90 ? 26.467 41.077 -11.117 1.00 10.85 90 ASP B C 1
ATOM 1619 O O . ASP B 1 90 ? 26.738 41.566 -10.035 1.00 10.63 90 ASP B O 1
ATOM 1624 N N . THR B 1 91 ? 25.748 41.711 -12.039 1.00 10.88 91 THR B N 1
ATOM 1625 C CA . THR B 1 91 ? 25.170 43.043 -11.818 1.00 10.27 91 THR B CA 1
ATOM 1626 C C . THR B 1 91 ? 24.212 42.954 -10.628 1.00 10.19 91 THR B C 1
ATOM 1627 O O . THR B 1 91 ? 23.322 42.107 -10.603 1.00 10.88 91 THR B O 1
ATOM 1631 N N . ALA B 1 92 ? 24.399 43.806 -9.631 1.00 9.33 92 ALA B N 1
ATOM 1632 C CA . ALA B 1 92 ? 23.609 43.747 -8.399 1.00 9.67 92 ALA B CA 1
ATOM 1633 C C . ALA B 1 92 ? 24.027 44.848 -7.449 1.00 9.52 92 ALA B C 1
ATOM 1634 O O . ALA B 1 92 ? 25.082 45.464 -7.631 1.00 9.60 92 ALA B O 1
ATOM 1636 N N . VAL B 1 93 ? 23.229 45.068 -6.410 1.00 9.41 93 VAL B N 1
ATOM 1637 C CA . VAL B 1 93 ? 23.694 45.788 -5.244 1.00 9.55 93 VAL B CA 1
ATOM 1638 C C . VAL B 1 93 ? 24.315 44.747 -4.317 1.00 9.60 93 VAL B C 1
ATOM 1639 O O . VAL B 1 93 ? 23.695 43.708 -4.055 1.00 9.46 93 VAL B O 1
ATOM 1643 N N . TYR B 1 94 ? 25.536 45.022 -3.857 1.00 9.51 94 TYR B N 1
ATOM 1644 C CA . TYR B 1 94 ? 26.281 44.131 -2.964 1.00 9.35 94 TYR B CA 1
ATOM 1645 C C . TYR B 1 94 ? 26.216 44.661 -1.538 1.00 9.41 94 TYR B C 1
ATOM 1646 O O . TYR B 1 94 ? 26.447 45.854 -1.301 1.00 10.34 94 TYR B O 1
ATOM 1655 N N . TYR B 1 95 ? 25.900 43.782 -0.594 1.00 9.39 95 TYR B N 1
ATOM 1656 C CA . TYR B 1 95 ? 25.727 44.119 0.820 1.00 9.97 95 TYR B CA 1
ATOM 1657 C C . TYR B 1 95 ? 26.673 43.302 1.661 1.00 10.35 95 TYR B C 1
ATOM 1658 O O . TYR B 1 95 ? 26.874 42.112 1.422 1.00 10.67 95 TYR B O 1
ATOM 1667 N N . CYS B 1 96 ? 27.237 43.941 2.663 1.00 11.64 96 CYS B N 1
ATOM 1668 C CA . CYS B 1 96 ? 27.925 43.215 3.693 1.00 11.46 96 CYS B CA 1
ATOM 1669 C C . CYS B 1 96 ? 27.058 43.204 4.948 1.00 10.79 96 CYS B C 1
ATOM 1670 O O . CYS B 1 96 ? 26.256 44.120 5.182 1.00 11.03 96 CYS B O 1
ATOM 1673 N N . ALA B 1 97 ? 27.193 42.137 5.717 1.00 10.76 97 ALA B N 1
ATOM 1674 C CA . ALA B 1 97 ? 26.336 41.911 6.883 1.00 10.49 97 ALA B CA 1
ATOM 1675 C C . ALA B 1 97 ? 27.106 41.191 7.965 1.00 10.47 97 ALA B C 1
ATOM 1676 O O . ALA B 1 97 ? 28.130 40.565 7.689 1.00 11.12 97 ALA B O 1
ATOM 1678 N N . ALA B 1 98 ? 26.592 41.250 9.186 1.00 10.07 98 ALA B N 1
ATOM 1679 C CA . ALA B 1 98 ? 27.222 40.634 10.343 1.00 10.48 98 ALA B CA 1
ATOM 1680 C C . ALA B 1 98 ? 26.170 39.966 11.217 1.00 10.53 98 ALA B C 1
ATOM 1681 O O . ALA B 1 98 ? 25.069 40.506 11.430 1.00 10.55 98 ALA B O 1
ATOM 1683 N N . GLY B 1 99 ? 26.517 38.793 11.729 1.00 10.92 99 GLY B N 1
ATOM 1684 C CA . GLY B 1 99 ? 25.672 38.093 12.680 1.00 12.00 99 GLY B CA 1
ATOM 1685 C C . GLY B 1 99 ? 26.551 37.343 13.648 1.00 12.15 99 GLY B C 1
ATOM 1686 O O . GLY B 1 99 ? 27.669 36.946 13.316 1.00 11.95 99 GLY B O 1
ATOM 1687 N N . ALA B 1 100 ? 26.037 37.140 14.852 1.00 13.28 100 ALA B N 1
ATOM 1688 C CA . ALA B 1 100 ? 26.814 36.469 15.898 1.00 15.05 100 ALA B CA 1
ATOM 1689 C C . ALA B 1 100 ? 27.279 35.100 15.425 1.00 17.33 100 ALA B C 1
ATOM 1690 O O . ALA B 1 100 ? 26.486 34.325 14.901 1.00 17.14 100 ALA B O 1
ATOM 1692 N N . GLY B 1 101 ? 28.572 34.820 15.600 1.00 19.52 101 GLY B N 1
ATOM 1693 C CA . GLY B 1 101 ? 29.159 33.560 15.153 1.00 23.48 101 GLY B CA 1
ATOM 1694 C C . GLY B 1 101 ? 29.265 32.509 16.248 1.00 26.24 101 GLY B C 1
ATOM 1695 O O . GLY B 1 101 ? 30.368 32.122 16.636 1.00 27.21 101 GLY B O 1
ATOM 1696 N N . TRP B 1 102 ? 28.114 32.051 16.739 1.00 29.10 102 TRP B N 1
ATOM 1697 C CA . TRP B 1 102 ? 28.050 31.017 17.783 1.00 31.42 102 TRP B CA 1
ATOM 1698 C C . TRP B 1 102 ? 28.202 29.594 17.228 1.00 32.42 102 TRP B C 1
ATOM 1699 O O . TRP B 1 102 ? 28.242 29.394 16.012 1.00 32.89 102 TRP B O 1
ATOM 1710 N N . ALA B 1 103 ? 28.254 28.616 18.134 1.00 33.32 103 ALA B N 1
ATOM 1711 C CA . ALA B 1 103 ? 28.600 27.223 17.804 1.00 33.85 103 ALA B CA 1
ATOM 1712 C C . ALA B 1 103 ? 27.532 26.433 17.034 1.00 34.00 103 ALA B C 1
ATOM 1713 O O . ALA B 1 103 ? 27.841 25.775 16.039 1.00 34.56 103 ALA B O 1
ATOM 1715 N N . GLY B 1 104 ? 26.288 26.481 17.502 1.00 34.19 104 GLY B N 1
ATOM 1716 C CA . GLY B 1 104 ? 25.199 25.751 16.851 1.00 33.85 104 GLY B CA 1
ATOM 1717 C C . GLY B 1 104 ? 23.899 26.526 16.885 1.00 33.63 104 GLY B C 1
ATOM 1718 O O . GLY B 1 104 ? 23.170 26.464 17.872 1.00 33.76 104 GLY B O 1
ATOM 1719 N N . THR B 1 105 ? 23.629 27.264 15.805 1.00 33.21 105 THR B N 1
ATOM 1720 C CA . THR B 1 105 ? 22.451 28.132 15.666 1.00 32.10 105 THR B CA 1
ATOM 1721 C C . THR B 1 105 ? 22.554 28.934 14.372 1.00 31.35 105 THR B C 1
ATOM 1722 O O . THR B 1 105 ? 22.263 30.127 14.382 1.00 31.86 105 THR B O 1
ATOM 1726 N N . MET B 1 106 ? 22.968 28.287 13.272 1.00 29.49 106 MET B N 1
ATOM 1727 C CA . MET B 1 106 ? 23.290 28.972 11.999 1.00 28.19 106 MET B CA 1
ATOM 1728 C C . MET B 1 106 ? 23.261 30.496 12.133 1.00 25.02 106 MET B C 1
ATOM 1729 O O . MET B 1 106 ? 22.356 31.036 12.758 1.00 24.39 106 MET B O 1
ATOM 1734 N N . THR B 1 107 ? 24.235 31.190 11.552 1.00 21.70 107 THR B N 1
ATOM 1735 C CA . THR B 1 107 ? 24.317 32.644 11.725 1.00 19.03 107 THR B CA 1
ATOM 1736 C C . THR B 1 107 ? 23.090 33.361 11.184 1.00 16.82 107 THR B C 1
ATOM 1737 O O . THR B 1 107 ? 22.681 33.159 10.038 1.00 16.71 107 THR B O 1
ATOM 1741 N N . ASP B 1 108 ? 22.503 34.186 12.042 1.00 14.46 108 ASP B N 1
ATOM 1742 C CA . ASP B 1 108 ? 21.453 35.094 11.643 1.00 13.20 108 ASP B CA 1
ATOM 1743 C C . ASP B 1 108 ? 22.067 36.483 11.497 1.00 12.26 108 ASP B C 1
ATOM 1744 O O . ASP B 1 108 ? 22.494 37.097 12.473 1.00 12.04 108 ASP B O 1
ATOM 1749 N N . TYR B 1 109 ? 22.139 36.953 10.259 1.00 12.09 109 TYR B N 1
ATOM 1750 C CA . TYR B 1 109 ? 22.714 38.266 9.960 1.00 11.84 109 TYR B CA 1
ATOM 1751 C C . TYR B 1 109 ? 21.787 39.416 10.381 1.00 12.06 109 TYR B C 1
ATOM 1752 O O . TYR B 1 109 ? 20.753 39.662 9.743 1.00 12.72 109 TYR B O 1
ATOM 1761 N N . ASN B 1 110 ? 22.154 40.077 11.478 1.00 11.98 110 ASN B N 1
ATOM 1762 C CA . ASN B 1 110 ? 21.357 41.148 12.074 1.00 12.23 110 ASN B CA 1
ATOM 1763 C C . ASN B 1 110 ? 21.695 42.548 11.594 1.00 12.30 110 ASN B C 1
ATOM 1764 O O . ASN B 1 110 ? 20.849 43.444 11.655 1.00 13.42 110 ASN B O 1
ATOM 1769 N N . TYR B 1 111 ? 22.933 42.744 11.142 1.00 11.40 111 TYR B N 1
ATOM 1770 C CA . TYR B 1 111 ? 23.429 44.078 10.824 1.00 11.41 111 TYR B CA 1
ATOM 1771 C C . TYR B 1 111 ? 23.839 44.121 9.371 1.00 11.41 111 TYR B C 1
ATOM 1772 O O . TYR B 1 111 ? 24.481 43.204 8.885 1.00 11.68 111 TYR B O 1
ATOM 1781 N N . TRP B 1 112 ? 23.459 45.192 8.682 1.00 10.88 112 TRP B N 1
ATOM 1782 C CA . TRP B 1 112 ? 23.602 45.303 7.240 1.00 10.85 112 TRP B CA 1
ATOM 1783 C C . TRP B 1 112 ? 24.116 46.684 6.868 1.00 10.73 112 TRP B C 1
ATOM 1784 O O . TRP B 1 112 ? 23.718 47.689 7.472 1.00 11.26 112 TRP B O 1
ATOM 1795 N N . GLY B 1 113 ? 24.994 46.734 5.875 1.00 10.63 113 GLY B N 1
ATOM 1796 C CA . GLY B 1 113 ? 25.338 48.002 5.242 1.00 10.97 113 GLY B CA 1
ATOM 1797 C C . GLY B 1 113 ? 24.238 48.452 4.298 1.00 11.56 113 GLY B C 1
ATOM 1798 O O . GLY B 1 113 ? 23.305 47.705 4.013 1.00 12.56 113 GLY B O 1
ATOM 1799 N N . GLN B 1 114 ? 24.384 49.666 3.773 1.00 12.12 114 GLN B N 1
ATOM 1800 C CA . GLN B 1 114 ? 23.427 50.227 2.820 1.00 13.21 114 GLN B CA 1
ATOM 1801 C C . GLN B 1 114 ? 23.627 49.713 1.395 1.00 12.64 114 GLN B C 1
ATOM 1802 O O . GLN B 1 114 ? 22.768 49.881 0.541 1.00 13.29 114 GLN B O 1
ATOM 1808 N N . GLY 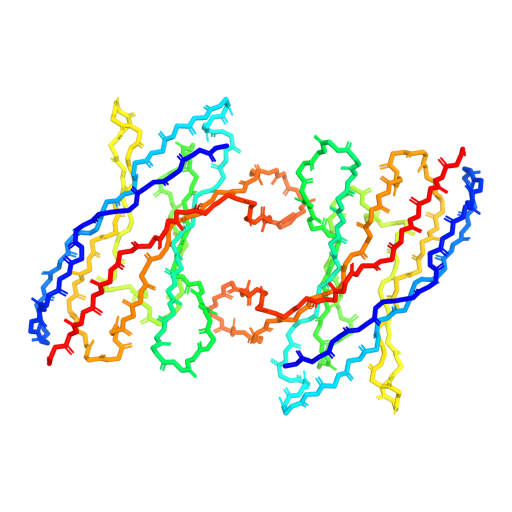B 1 115 ? 24.760 49.071 1.154 1.00 12.10 115 GLY B N 1
ATOM 1809 C CA . GLY B 1 115 ? 25.036 48.461 -0.140 1.00 11.57 115 GLY B CA 1
ATOM 1810 C C . GLY B 1 115 ? 25.876 49.314 -1.065 1.00 11.64 115 GLY B C 1
ATOM 1811 O O . GLY B 1 115 ? 25.888 50.541 -0.940 1.00 12.86 115 GLY B O 1
ATOM 1812 N N . THR B 1 116 ? 26.577 48.660 -1.985 1.00 10.35 116 THR B N 1
ATOM 1813 C CA . THR B 1 116 ? 27.324 49.329 -3.044 1.00 10.73 116 THR B CA 1
ATOM 1814 C C . THR B 1 116 ? 26.997 48.592 -4.341 1.00 10.34 116 THR B C 1
ATOM 1815 O O . THR B 1 116 ? 26.917 47.366 -4.364 1.00 10.83 116 THR B O 1
ATOM 1819 N N . GLN B 1 117 ? 26.790 49.336 -5.420 1.00 10.54 117 GLN B N 1
ATOM 1820 C CA . GLN B 1 117 ? 26.183 48.781 -6.614 1.00 11.10 117 GLN B CA 1
ATOM 1821 C C . GLN B 1 117 ? 27.212 48.557 -7.727 1.00 11.27 117 GLN B C 1
ATOM 1822 O O . GLN B 1 117 ? 28.066 49.411 -7.982 1.00 11.66 117 GLN B O 1
ATOM 1828 N N . VAL B 1 118 ? 27.134 47.400 -8.377 1.00 10.35 118 VAL B N 1
ATOM 1829 C CA . VAL B 1 118 ? 28.050 47.036 -9.451 1.00 10.89 118 VAL B CA 1
ATOM 1830 C C . VAL B 1 118 ? 27.243 46.660 -10.687 1.00 10.97 118 VAL B C 1
ATOM 1831 O O . VAL B 1 118 ? 26.347 45.813 -10.614 1.00 10.51 118 VAL B O 1
ATOM 1835 N N . THR B 1 119 ? 27.544 47.292 -11.816 1.00 10.67 119 THR B N 1
ATOM 1836 C CA . THR B 1 119 ? 27.014 46.850 -13.105 1.00 10.95 119 THR B CA 1
ATOM 1837 C C . THR B 1 119 ? 28.149 46.326 -13.956 1.00 11.60 119 THR B C 1
ATOM 1838 O O . THR B 1 119 ? 29.175 46.993 -14.093 1.00 12.14 119 THR B O 1
ATOM 1842 N N . VAL B 1 120 ? 27.959 45.124 -14.489 1.00 11.87 120 VAL B N 1
ATOM 1843 C CA . VAL B 1 120 ? 28.918 44.532 -15.409 1.00 13.24 120 VAL B CA 1
ATOM 1844 C C . VAL B 1 120 ? 28.325 44.576 -16.804 1.00 14.58 120 VAL B C 1
ATOM 1845 O O . VAL B 1 120 ? 27.276 43.987 -17.044 1.00 14.75 120 VAL B O 1
ATOM 1849 N N . SER B 1 121 ? 28.971 45.309 -17.709 1.00 16.75 121 SER B N 1
ATOM 1850 C CA . SER B 1 121 ? 28.450 45.433 -19.071 1.00 18.41 121 SER B CA 1
ATOM 1851 C C . SER B 1 121 ? 28.847 44.236 -19.935 1.00 19.24 121 SER B C 1
ATOM 1852 O O . SER B 1 121 ? 29.894 43.632 -19.727 1.00 20.66 121 SER B O 1
#

B-factor: mean 19.51, std 9.39, range [8.87, 69.5]

Foldseek 3Di:
DAKAKDWADEAAAQAKTKMKIFDDDDVQQQKKKFKWWDAVPGDIGTAKIDHNVDPDIGGDPVQPPFWDWDDDVVRNMIMIIGGNDDQVVWTWMKMFIFGNDPPDDTDTDYIHPTGTYGYD/DAKAKDWADEAAAQAKTKMKIFDDDDVQQQKKKFKWWDAVPGDIGTAKIDHNVDPDIGGDPVQPPFWDWDDDVVRNMIMIIGGNDDQVVWTWMKMFIFGDDDPDPTDTDYIHPTGTYGYD

Nearest PDB structures (foldseek):
  2x1o-assembly2_B  TM=1.005E+00  e=1.415E-24  Lama glama
  5j13-assembly1_C  TM=9.543E-01  e=1.012E-15  Homo sapiens
  7dun-assembly1_H  TM=9.446E-01  e=1.012E-15  Homo sapiens
  6kr0-assembly1_B  TM=9.463E-01  e=4.052E-15  Homo sapiens
  5dqj-assembly2_A  TM=9.552E-01  e=9.024E-15  Mus musculus

Secondary structure (DSSP, 8-state):
-EEEEE---EE-TT--EEEEEEEE-TTGGGEEEEEEEE-TTS--EEEEEEETT-S--EE-TTTTTTEEEEEEGGGTEEEEEE-S--GGG-EEEEEEEEE--TTS-----EE---EEEEE-/-EEEEE--EEE-TT--EEEEEEEE-TTGGGEEEEEEEE-TTS--EEEEEEETT-S--EE-TTTTTTEEEEEETTTTEEEEEE-S--GGG-EEEEEEEEE--SSS-----EE---EEEEE-

Solvent-accessible surface area: 11796 Å² total; per-residue (Å²): 32,142,23,133,13,59,39,34,30,134,22,143,57,61,28,68,37,119,0,26,3,51,10,54,38,207,91,10,105,140,25,67,8,2,2,6,17,69,21,110,93,132,54,62,58,4,0,0,1,2,27,16,107,35,128,104,44,92,20,0,98,55,0,132,75,33,0,86,2,40,62,38,77,103,139,47,13,4,36,0,38,0,48,66,4,92,72,122,2,30,2,45,0,45,3,0,0,0,21,36,53,97,35,31,78,27,6,26,38,62,79,6,167,22,16,83,0,47,5,72,31,145,21,131,12,61,38,33,29,134,24,141,54,60,28,68,37,115,0,27,0,50,10,55,37,209,82,12,105,134,25,70,3,1,2,6,17,69,12,107,94,122,42,56,44,5,0,0,9,2,28,16,107,36,124,107,52,97,27,2,98,57,0,140,75,32,0,85,3,42,63,52,76,91,142,53,13,1,39,0,40,0,49,67,4,95,67,118,1,30,2,45,0,45,1,0,0,0,28,38,201,109,10,25,80,35,13,28,40,63,81,4,170,22,17,83,0,48,5,76